Protein AF-0000000073923426 (afdb_homodimer)

Structure (mmCIF, N/CA/C/O backbone):
data_AF-0000000073923426-model_v1
#
loop_
_entity.id
_entity.type
_entity.pdbx_description
1 polymer 'SAM50-like protein'
#
loop_
_atom_site.group_PDB
_atom_site.id
_atom_site.type_symbol
_atom_site.label_atom_id
_atom_site.label_alt_id
_atom_site.label_comp_id
_atom_site.label_asym_id
_atom_site.label_entity_id
_atom_site.label_seq_id
_atom_site.pdbx_PDB_ins_code
_atom_site.Cartn_x
_atom_site.Cartn_y
_atom_site.Cartn_z
_atom_site.occupancy
_atom_site.B_iso_or_equiv
_atom_site.auth_seq_id
_atom_site.auth_comp_id
_atom_site.auth_asym_id
_atom_site.auth_atom_id
_atom_site.pdbx_PDB_model_num
ATOM 1 N N . MET A 1 1 ? 6.883 -50.656 -23.562 1 26.72 1 MET A N 1
ATOM 2 C CA . MET A 1 1 ? 7.57 -49.812 -22.594 1 26.72 1 MET A CA 1
ATOM 3 C C . MET A 1 1 ? 6.684 -48.656 -22.188 1 26.72 1 MET A C 1
ATOM 5 O O . MET A 1 1 ? 6.152 -47.938 -23.047 1 26.72 1 MET A O 1
ATOM 9 N N . PRO A 1 2 ? 5.98 -48.531 -21.047 1 30.31 2 PRO A N 1
ATOM 10 C CA . PRO A 1 2 ? 4.836 -47.656 -20.766 1 30.31 2 PRO A CA 1
ATOM 11 C C . PRO A 1 2 ? 5.195 -46.156 -20.844 1 30.31 2 PRO A C 1
ATOM 13 O O . PRO A 1 2 ? 6.355 -45.812 -20.625 1 30.31 2 PRO A O 1
ATOM 16 N N . VAL A 1 3 ? 4.668 -45.312 -21.828 1 31.58 3 VAL A N 1
ATOM 17 C CA . VAL A 1 3 ? 4.645 -43.875 -22.062 1 31.58 3 VAL A CA 1
ATOM 18 C C . VAL A 1 3 ? 4.352 -43.156 -20.75 1 31.58 3 VAL A C 1
ATOM 20 O O . VAL A 1 3 ? 3.273 -43.312 -20.172 1 31.58 3 VAL A O 1
ATOM 23 N N . SER A 1 4 ? 5.23 -43.219 -19.703 1 29.95 4 SER A N 1
ATOM 24 C CA . SER A 1 4 ? 5.105 -42.469 -18.453 1 29.95 4 SER A CA 1
ATOM 25 C C . SER A 1 4 ? 4.625 -41.062 -18.719 1 29.95 4 SER A C 1
ATOM 27 O O . SER A 1 4 ? 5.25 -40.312 -19.484 1 29.95 4 SER A O 1
ATOM 29 N N . ASN A 1 5 ? 3.35 -40.812 -19.016 1 27.58 5 ASN A N 1
ATOM 30 C CA . ASN A 1 5 ? 2.588 -39.594 -19.219 1 27.58 5 ASN A CA 1
ATOM 31 C C . ASN A 1 5 ? 3.035 -38.5 -18.281 1 27.58 5 ASN A C 1
ATOM 33 O O . ASN A 1 5 ? 2.799 -38.562 -17.062 1 27.58 5 ASN A O 1
ATOM 37 N N . SER A 1 6 ? 4.305 -38.062 -18.266 1 31.67 6 SER A N 1
ATOM 38 C CA . SER A 1 6 ? 4.824 -36.875 -17.594 1 31.67 6 SER A CA 1
ATOM 39 C C . SER A 1 6 ? 3.842 -35.719 -17.703 1 31.67 6 SER A C 1
ATOM 41 O O . SER A 1 6 ? 3.58 -35.219 -18.797 1 31.67 6 SER A O 1
ATOM 43 N N . SER A 1 7 ? 2.578 -35.938 -17.234 1 33.62 7 SER A N 1
ATOM 44 C CA . SER A 1 7 ? 1.619 -34.844 -17.188 1 33.62 7 SER A CA 1
ATOM 45 C C . SER A 1 7 ? 2.324 -33.5 -17 1 33.62 7 SER A C 1
ATOM 47 O O . SER A 1 7 ? 3.219 -33.375 -16.156 1 33.62 7 SER A O 1
ATOM 49 N N . PRO A 1 8 ? 2.582 -32.781 -18.109 1 34.06 8 PRO A N 1
ATOM 50 C CA . PRO A 1 8 ? 3.178 -31.453 -18.016 1 34.06 8 PRO A CA 1
ATOM 51 C C . PRO A 1 8 ? 2.686 -30.672 -16.797 1 34.06 8 PRO A C 1
ATOM 53 O O . PRO A 1 8 ? 1.482 -30.641 -16.531 1 34.06 8 PRO A O 1
ATOM 56 N N . SER A 1 9 ? 3.156 -31.047 -15.609 1 35.22 9 SER A N 1
ATOM 57 C CA . SER A 1 9 ? 2.906 -30.266 -14.398 1 35.22 9 SER A CA 1
ATOM 58 C C . SER A 1 9 ? 2.678 -28.797 -14.719 1 35.22 9 SER A C 1
ATOM 60 O O . SER A 1 9 ? 3.535 -28.156 -15.32 1 35.22 9 SER A O 1
ATOM 62 N N . SER A 1 10 ? 1.528 -28.516 -15.336 1 36.44 10 SER A N 1
ATOM 63 C CA . SER A 1 10 ? 1.056 -27.188 -15.688 1 36.44 10 SER A CA 1
ATOM 64 C C . SER A 1 10 ? 1.702 -26.125 -14.805 1 36.44 10 SER A C 1
ATOM 66 O O . SER A 1 10 ? 1.919 -26.344 -13.609 1 36.44 10 SER A O 1
ATOM 68 N N . PRO A 1 11 ? 2.49 -25.219 -15.414 1 37.31 11 PRO A N 1
ATOM 69 C CA . PRO A 1 11 ? 2.951 -23.984 -14.789 1 37.31 11 PRO A CA 1
ATOM 70 C C . PRO A 1 11 ? 1.919 -23.375 -13.828 1 37.31 11 PRO A C 1
ATOM 72 O O . PRO A 1 11 ? 1.905 -22.172 -13.609 1 37.31 11 PRO A O 1
ATOM 75 N N . ILE A 1 12 ? 0.859 -24.016 -13.492 1 38.19 12 ILE A N 1
ATOM 76 C CA . ILE A 1 12 ? -0.118 -23.609 -12.492 1 38.19 12 ILE A CA 1
ATOM 77 C C . ILE A 1 12 ? 0.592 -22.906 -11.344 1 38.19 12 ILE A C 1
ATOM 79 O O . ILE A 1 12 ? 0.023 -22.734 -10.258 1 38.19 12 ILE A O 1
ATOM 83 N N . GLY A 1 13 ? 1.798 -22.969 -11.297 1 42.44 13 GLY A N 1
ATOM 84 C CA . GLY A 1 13 ? 2.709 -22.453 -10.281 1 42.44 13 GLY A CA 1
ATOM 85 C C . GLY A 1 13 ? 2.377 -21.047 -9.844 1 42.44 13 GLY A C 1
ATOM 86 O O . GLY A 1 13 ? 3.24 -20.328 -9.328 1 42.44 13 GLY A O 1
ATOM 87 N N . ALA A 1 14 ? 1.501 -20.469 -10.617 1 51.41 14 ALA A N 1
ATOM 88 C CA . ALA A 1 14 ? 1.421 -19.047 -10.297 1 51.41 14 ALA A CA 1
ATOM 89 C C . ALA A 1 14 ? 1.219 -18.828 -8.805 1 51.41 14 ALA A C 1
ATOM 91 O O . ALA A 1 14 ? 0.213 -19.266 -8.234 1 51.41 14 ALA A O 1
ATOM 92 N N . ASP A 1 15 ? 2.33 -18.766 -7.969 1 70.75 15 ASP A N 1
ATOM 93 C CA . ASP A 1 15 ? 2.59 -18.594 -6.539 1 70.75 15 ASP A CA 1
ATOM 94 C C . ASP A 1 15 ? 1.853 -17.391 -5.984 1 70.75 15 ASP A C 1
ATOM 96 O O . ASP A 1 15 ? 1.524 -16.453 -6.73 1 70.75 15 ASP A O 1
ATOM 100 N N . ALA A 1 16 ? 1.139 -17.672 -4.98 1 82.12 16 ALA A N 1
ATOM 101 C CA . ALA A 1 16 ? 0.599 -16.594 -4.164 1 82.12 16 ALA A CA 1
ATOM 102 C C . ALA A 1 16 ? 1.719 -15.773 -3.523 1 82.12 16 ALA A C 1
ATOM 104 O O . ALA A 1 16 ? 2.877 -16.203 -3.52 1 82.12 16 ALA A O 1
ATOM 105 N N . PHE A 1 17 ? 1.471 -14.578 -3.303 1 87.94 17 PHE A N 1
ATOM 106 C CA . PHE A 1 17 ? 2.418 -13.773 -2.535 1 87.94 17 PHE A CA 1
ATOM 107 C C . PHE A 1 17 ? 1.688 -12.812 -1.611 1 87.94 17 PHE A C 1
ATOM 109 O O . PHE A 1 17 ? 0.503 -12.531 -1.807 1 87.94 17 PHE A O 1
ATOM 116 N N . TRP A 1 18 ? 2.326 -12.461 -0.611 1 90 18 TRP A N 1
ATOM 117 C CA . TRP A 1 18 ? 1.781 -11.461 0.306 1 90 18 TRP A CA 1
ATOM 118 C C . TRP A 1 18 ? 2.68 -10.234 0.367 1 90 18 TRP A C 1
ATOM 120 O O . TRP A 1 18 ? 3.883 -10.32 0.118 1 90 18 TRP A O 1
ATOM 130 N N . LEU A 1 19 ? 2.076 -9.086 0.592 1 94 19 LEU A N 1
ATOM 131 C CA . LEU A 1 19 ? 2.736 -7.801 0.777 1 94 19 LEU A CA 1
ATOM 132 C C . LEU A 1 19 ? 2.176 -7.07 1.994 1 94 19 LEU A C 1
ATOM 134 O O . LEU A 1 19 ? 0.962 -7.07 2.219 1 94 19 LEU A O 1
ATOM 138 N N . ALA A 1 20 ? 3.053 -6.594 2.764 1 95.44 20 ALA A N 1
ATOM 139 C CA . ALA A 1 20 ? 2.68 -5.762 3.904 1 95.44 20 ALA A CA 1
ATOM 140 C C . ALA A 1 20 ? 3.518 -4.484 3.949 1 95.44 20 ALA A C 1
ATOM 142 O O . ALA A 1 20 ? 4.668 -4.477 3.504 1 95.44 20 ALA A O 1
ATOM 143 N N . GLY A 1 21 ? 2.916 -3.451 4.473 1 97.06 21 GLY A N 1
ATOM 144 C CA . GLY A 1 21 ? 3.652 -2.199 4.531 1 97.06 21 GLY A CA 1
ATOM 145 C C . GLY A 1 21 ? 3.125 -1.243 5.582 1 97.06 21 GLY A C 1
ATOM 146 O O . GLY A 1 21 ? 2.004 -1.405 6.07 1 97.06 21 GLY A O 1
ATOM 147 N N . ALA A 1 22 ? 3.959 -0.355 5.938 1 96.06 22 ALA A N 1
ATOM 148 C CA . ALA A 1 22 ? 3.633 0.748 6.836 1 96.06 22 ALA A CA 1
ATOM 149 C C . ALA A 1 22 ? 4.203 2.066 6.316 1 96.06 22 ALA A C 1
ATOM 151 O O . ALA A 1 22 ? 5.352 2.121 5.879 1 96.06 22 ALA A O 1
ATOM 152 N N . HIS A 1 23 ? 3.393 3.021 6.332 1 96.06 23 HIS A N 1
ATOM 153 C CA . HIS A 1 23 ? 3.766 4.344 5.844 1 96.06 23 HIS A CA 1
ATOM 154 C C . HIS A 1 23 ? 3.463 5.422 6.879 1 96.06 23 HIS A C 1
ATOM 156 O O . HIS A 1 23 ? 2.434 5.367 7.555 1 96.06 23 HIS A O 1
ATOM 162 N N . LEU A 1 24 ? 4.27 6.344 6.965 1 91.44 24 LEU A N 1
ATOM 163 C CA . LEU A 1 24 ? 4.066 7.555 7.754 1 91.44 24 LEU A CA 1
ATOM 164 C C . LEU A 1 24 ? 4.156 8.797 6.879 1 91.44 24 LEU A C 1
ATOM 166 O O . LEU A 1 24 ? 5.137 8.984 6.156 1 91.44 24 LEU A O 1
ATOM 170 N N . TYR A 1 25 ? 3.15 9.602 6.961 1 90.56 25 TYR A N 1
ATOM 171 C CA . TYR A 1 25 ? 3.088 10.797 6.133 1 90.56 25 TYR A CA 1
ATOM 172 C C . TYR A 1 25 ? 3.109 12.055 6.992 1 90.56 25 TYR A C 1
ATOM 174 O O . TYR A 1 25 ? 2.484 12.102 8.055 1 90.56 25 TYR A O 1
ATOM 182 N N . THR A 1 26 ? 3.801 13.039 6.492 1 87.25 26 THR A N 1
ATOM 183 C CA . THR A 1 26 ? 3.883 14.328 7.172 1 87.25 26 THR A CA 1
ATOM 184 C C . THR A 1 26 ? 3.836 15.469 6.16 1 87.25 26 THR A C 1
ATOM 186 O O . THR A 1 26 ? 4.172 15.281 4.988 1 87.25 26 THR A O 1
ATOM 189 N N . PRO A 1 27 ? 3.426 16.609 6.656 1 82.81 27 PRO A N 1
ATOM 190 C CA . PRO A 1 27 ? 3.559 17.766 5.762 1 82.81 27 PRO A CA 1
ATOM 191 C C . PRO A 1 27 ? 5.016 18.125 5.469 1 82.81 27 PRO A C 1
ATOM 193 O O . PRO A 1 27 ? 5.922 17.656 6.164 1 82.81 27 PRO A O 1
ATOM 196 N N . LEU A 1 28 ? 5.191 18.922 4.461 1 81.56 28 LEU A N 1
ATOM 197 C CA . LEU A 1 28 ? 6.531 19.438 4.188 1 81.56 28 LEU A CA 1
ATOM 198 C C . LEU A 1 28 ? 6.98 20.391 5.285 1 81.56 28 LEU A C 1
ATOM 200 O O . LEU A 1 28 ? 6.195 21.219 5.754 1 81.56 28 LEU A O 1
ATOM 204 N N . PRO A 1 29 ? 8.164 20.234 5.836 1 72.31 29 PRO A N 1
ATOM 205 C CA . PRO A 1 29 ? 8.664 21.062 6.941 1 72.31 29 PRO A CA 1
ATOM 206 C C . PRO A 1 29 ? 8.664 22.547 6.613 1 72.31 29 PRO A C 1
ATOM 208 O O . PRO A 1 29 ? 8.383 23.375 7.48 1 72.31 29 PRO A O 1
ATOM 211 N N . TYR A 1 30 ? 9.18 23.016 5.645 1 65.69 30 TYR A N 1
ATOM 212 C CA . TYR A 1 30 ? 9.406 24.438 5.406 1 65.69 30 TYR A CA 1
ATOM 213 C C . TYR A 1 30 ? 8.211 25.062 4.703 1 65.69 30 TYR A C 1
ATOM 215 O O . TYR A 1 30 ? 8.141 26.281 4.566 1 65.69 30 TYR A O 1
ATOM 223 N N . TRP A 1 31 ? 7.371 24.375 4.238 1 59.84 31 TRP A N 1
ATOM 224 C CA . TRP A 1 31 ? 6.254 24.984 3.527 1 59.84 31 TRP A CA 1
ATOM 225 C C . TRP A 1 31 ? 4.938 24.734 4.254 1 59.84 31 TRP A C 1
ATOM 227 O O . TRP A 1 31 ? 4.562 23.578 4.488 1 59.84 31 TRP A O 1
ATOM 237 N N . GLY A 1 32 ? 4.734 25.609 5.148 1 52.72 32 GLY A N 1
ATOM 238 C CA . GLY A 1 32 ? 3.5 25.578 5.914 1 52.72 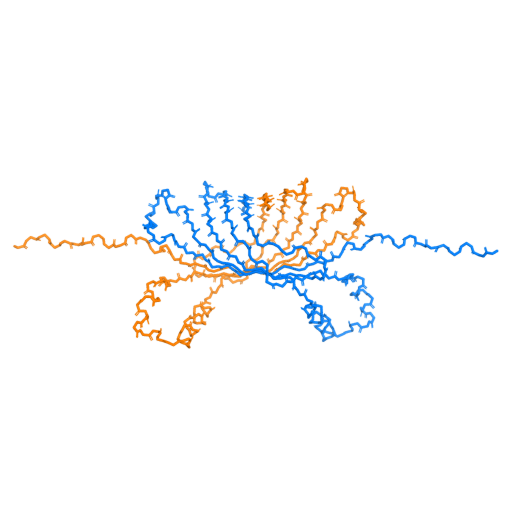32 GLY A CA 1
ATOM 239 C C . GLY A 1 32 ? 2.303 25.125 5.098 1 52.72 32 GLY A C 1
ATOM 240 O O . GLY A 1 32 ? 2.305 25.25 3.869 1 52.72 32 GLY A O 1
ATOM 241 N N . ALA A 1 33 ? 1.823 23.922 5.395 1 54.56 33 ALA A N 1
ATOM 242 C CA . ALA A 1 33 ? 0.608 23.422 4.766 1 54.56 33 ALA A CA 1
ATOM 243 C C . ALA A 1 33 ? -0.473 24.5 4.707 1 54.56 33 ALA A C 1
ATOM 245 O O . ALA A 1 33 ? -1.264 24.641 5.641 1 54.56 33 ALA A O 1
ATOM 246 N N . GLU A 1 34 ? -0.106 25.703 4.234 1 53.38 34 GLU A N 1
ATOM 247 C CA . GLU A 1 34 ? -1.287 26.562 4.121 1 53.38 34 GLU A CA 1
ATOM 248 C C . GLU A 1 34 ? -2.348 25.922 3.232 1 53.38 34 GLU A C 1
ATOM 250 O O . GLU A 1 34 ? -2.031 25.375 2.172 1 53.38 34 GLU A O 1
ATOM 255 N N . ASP A 1 35 ? -3.424 25.609 3.801 1 54.84 35 ASP A N 1
ATOM 256 C CA . ASP A 1 35 ? -4.578 25.109 3.062 1 54.84 35 ASP A CA 1
ATOM 257 C C . ASP A 1 35 ? -4.762 25.875 1.749 1 54.84 35 ASP A C 1
ATOM 259 O O . ASP A 1 35 ? -4.734 27.109 1.728 1 54.84 35 ASP A O 1
ATOM 263 N N . GLY A 1 36 ? -4.852 25.156 0.684 1 60.25 36 GLY A N 1
ATOM 264 C CA . GLY A 1 36 ? -5.117 25.766 -0.606 1 60.25 36 GLY A CA 1
ATOM 265 C C . GLY A 1 36 ? -3.859 26.078 -1.395 1 60.25 36 GLY A C 1
ATOM 266 O O . GLY A 1 36 ? -3.928 26.406 -2.58 1 60.25 36 GLY A O 1
ATOM 267 N N . SER A 1 37 ? -2.787 26 -0.627 1 67.19 37 SER A N 1
ATOM 268 C CA . SER A 1 37 ? -1.553 26.297 -1.348 1 67.19 37 SER A CA 1
ATOM 269 C C . SER A 1 37 ? -1.041 25.078 -2.098 1 67.19 37 SER A C 1
ATOM 271 O O . SER A 1 37 ? -1.386 23.938 -1.756 1 67.19 37 SER A O 1
ATOM 273 N N . PHE A 1 38 ? -0.39 25.422 -3.223 1 77.06 38 PHE A N 1
ATOM 274 C CA . PHE A 1 38 ? 0.261 24.391 -4.02 1 77.06 38 PHE A CA 1
ATOM 275 C C . PHE A 1 38 ? 1.127 23.5 -3.143 1 77.06 38 PHE A C 1
ATOM 277 O O . PHE A 1 38 ? 1.156 22.281 -3.328 1 77.06 38 PHE A O 1
ATOM 284 N N . SER A 1 39 ? 1.662 24.047 -2.135 1 75.62 39 SER A N 1
ATOM 285 C CA . SER A 1 39 ? 2.545 23.297 -1.247 1 75.62 39 SER A CA 1
ATOM 286 C C . SER A 1 39 ? 1.754 22.344 -0.357 1 75.62 39 SER A C 1
ATOM 288 O O . SER A 1 39 ? 2.291 21.344 0.117 1 75.62 39 SER A O 1
ATOM 290 N N . GLY A 1 40 ? 0.493 22.625 -0.127 1 78.5 40 GLY A N 1
ATOM 291 C CA . GLY A 1 40 ? -0.367 21.781 0.688 1 78.5 40 GLY A CA 1
ATOM 292 C C . GLY A 1 40 ? -0.683 20.438 0.039 1 78.5 40 GLY A C 1
ATOM 293 O O . GLY A 1 40 ? -1.154 19.516 0.705 1 78.5 40 GLY A O 1
ATOM 294 N N . GLN A 1 41 ? -0.361 20.406 -1.227 1 86.19 41 GLN A N 1
ATOM 295 C CA . GLN A 1 41 ? -0.637 19.188 -1.967 1 86.19 41 GLN A CA 1
ATOM 296 C C . GLN A 1 41 ? 0.514 18.188 -1.834 1 86.19 41 GLN A C 1
ATOM 298 O O . GLN A 1 41 ? 0.386 17.031 -2.225 1 86.19 41 GLN A O 1
ATOM 303 N N . PHE A 1 42 ? 1.544 18.656 -1.182 1 89.88 42 PHE A N 1
ATOM 304 C CA . PHE A 1 42 ? 2.715 17.797 -1.043 1 89.88 42 PHE A CA 1
ATOM 305 C C . PHE A 1 42 ? 2.805 17.234 0.368 1 89.88 42 PHE A C 1
ATOM 307 O O . PHE A 1 42 ? 2.48 17.922 1.341 1 89.88 42 PHE A O 1
ATOM 314 N N . ARG A 1 43 ? 3.248 15.93 0.409 1 90.12 43 ARG A N 1
ATOM 315 C CA . ARG A 1 43 ? 3.549 15.289 1.686 1 90.12 43 ARG A CA 1
ATOM 316 C C . ARG A 1 43 ? 4.859 14.516 1.613 1 90.12 43 ARG A C 1
ATOM 318 O O . ARG A 1 43 ? 5.199 13.953 0.571 1 90.12 43 ARG A O 1
ATOM 325 N N . LEU A 1 44 ? 5.578 14.555 2.734 1 92.56 44 LEU A N 1
ATOM 326 C CA . LEU A 1 44 ? 6.699 13.641 2.918 1 92.56 44 LEU A CA 1
ATOM 327 C C . LEU A 1 44 ? 6.234 12.328 3.545 1 92.56 44 LEU A C 1
ATOM 329 O O . LEU A 1 44 ? 5.277 12.312 4.32 1 92.56 44 LEU A O 1
ATOM 333 N N . HIS A 1 45 ? 6.918 11.266 3.129 1 93.5 45 HIS A N 1
ATOM 334 C CA . HIS A 1 45 ? 6.57 10.031 3.811 1 93.5 45 HIS A CA 1
ATOM 335 C C . HIS A 1 45 ? 7.77 9.086 3.9 1 93.5 45 HIS A C 1
ATOM 337 O O . HIS A 1 45 ? 8.688 9.172 3.084 1 93.5 45 HIS A O 1
ATOM 343 N N . GLY A 1 46 ? 7.879 8.344 4.895 1 96.62 46 GLY A N 1
ATOM 344 C CA . GLY A 1 46 ? 8.727 7.172 5.078 1 96.62 46 GLY A CA 1
ATOM 345 C C . GLY A 1 46 ? 7.941 5.875 5.152 1 96.62 46 GLY A C 1
ATOM 346 O O . GLY A 1 46 ? 6.785 5.867 5.574 1 96.62 46 GLY A O 1
ATOM 347 N N . PHE A 1 47 ? 8.617 4.789 4.637 1 97.19 47 PHE A N 1
ATOM 348 C CA . PHE A 1 47 ? 7.836 3.559 4.637 1 97.19 47 PHE A CA 1
ATOM 349 C C . PHE A 1 47 ? 8.742 2.342 4.777 1 97.19 47 PHE A C 1
ATOM 351 O O . PHE A 1 47 ? 9.953 2.434 4.566 1 97.19 47 PHE A O 1
ATOM 358 N N . PHE A 1 48 ? 8.156 1.307 5.223 1 97.06 48 PHE A N 1
ATOM 359 C CA . PHE A 1 48 ? 8.703 -0.042 5.293 1 97.06 48 PHE A CA 1
ATOM 360 C C . PHE A 1 48 ? 7.785 -1.04 4.602 1 97.06 48 PHE A C 1
ATOM 362 O O . PHE A 1 48 ? 6.57 -1.019 4.805 1 97.06 48 PHE A O 1
ATOM 369 N N . LEU A 1 49 ? 8.352 -1.831 3.713 1 96.62 49 LEU A N 1
ATOM 370 C CA . LEU A 1 49 ? 7.594 -2.855 3.004 1 96.62 49 LEU A CA 1
ATOM 371 C C . LEU A 1 49 ? 8.211 -4.234 3.217 1 96.62 49 LEU A C 1
ATOM 373 O O . LEU A 1 49 ? 9.43 -4.363 3.311 1 96.62 49 LEU A O 1
ATOM 377 N N . ALA A 1 50 ? 7.359 -5.164 3.225 1 92.81 50 ALA A N 1
ATOM 378 C CA . ALA A 1 50 ? 7.777 -6.562 3.301 1 92.81 50 ALA A CA 1
ATOM 379 C C . ALA A 1 50 ? 6.871 -7.453 2.457 1 92.81 50 ALA A C 1
ATOM 381 O O . ALA A 1 50 ? 5.676 -7.18 2.32 1 92.81 50 ALA A O 1
ATOM 382 N N . GLY A 1 51 ? 7.438 -8.492 1.928 1 91.31 51 GLY A N 1
ATOM 383 C CA . GLY A 1 51 ? 6.656 -9.445 1.162 1 91.31 51 GLY A CA 1
ATOM 384 C C . GLY A 1 51 ? 7.402 -10.734 0.871 1 91.31 51 GLY A C 1
ATOM 385 O O . GLY A 1 51 ? 8.625 -10.797 1.019 1 91.31 51 GLY A O 1
ATOM 386 N N . SER A 1 52 ? 6.602 -11.711 0.54 1 87.38 52 SER A N 1
ATOM 387 C CA . SER A 1 52 ? 7.191 -13 0.192 1 87.38 52 SER A CA 1
ATOM 388 C C . SER A 1 52 ? 6.25 -13.82 -0.687 1 87.38 52 SER A C 1
ATOM 390 O O . SER A 1 52 ? 5.031 -13.641 -0.631 1 87.38 52 SER A O 1
ATOM 392 N N . THR A 1 53 ? 6.859 -14.68 -1.472 1 84 53 THR A N 1
ATOM 393 C CA . THR A 1 53 ? 6.066 -15.602 -2.277 1 84 53 THR A CA 1
ATOM 394 C C . THR A 1 53 ? 5.637 -16.812 -1.451 1 84 53 THR A C 1
ATOM 396 O O . THR A 1 53 ? 6.316 -17.188 -0.491 1 84 53 THR A O 1
ATOM 399 N N . LEU A 1 54 ? 4.43 -17.156 -1.743 1 77.62 54 LEU A N 1
ATOM 400 C CA . LEU A 1 54 ? 3.9 -18.375 -1.134 1 77.62 54 LEU A CA 1
ATOM 401 C C . LEU A 1 54 ? 3.799 -19.5 -2.16 1 77.62 54 LEU A C 1
ATOM 403 O O . LEU A 1 54 ? 3.252 -19.297 -3.248 1 77.62 54 LEU A O 1
ATOM 407 N N . GLU A 1 55 ? 4.41 -20.531 -1.839 1 70.44 55 GLU A N 1
ATOM 408 C CA . GLU A 1 55 ? 4.414 -21.656 -2.779 1 70.44 55 GLU A CA 1
ATOM 409 C C . GLU A 1 55 ? 3.135 -22.484 -2.664 1 70.44 55 GLU A C 1
ATOM 411 O O . GLU A 1 55 ? 2.818 -23 -1.591 1 70.44 55 GLU A O 1
ATOM 416 N N . ARG A 1 56 ? 2.48 -22.625 -3.719 1 67.31 56 ARG A N 1
ATOM 417 C CA . ARG A 1 56 ? 1.308 -23.469 -3.945 1 67.31 56 ARG A CA 1
ATOM 418 C C . ARG A 1 56 ? 0.398 -23.484 -2.721 1 67.31 56 ARG A C 1
ATOM 420 O O . ARG A 1 56 ? 0.044 -24.547 -2.213 1 67.31 56 ARG A O 1
ATOM 427 N N . PRO A 1 57 ? -0.053 -22.234 -2.279 1 61.69 57 PRO A N 1
ATOM 428 C CA . PRO A 1 57 ? -0.827 -22.219 -1.036 1 61.69 57 PRO A CA 1
ATOM 429 C C . PRO A 1 57 ? -2.164 -22.953 -1.167 1 61.69 57 PRO A C 1
ATOM 431 O O . PRO A 1 57 ? -2.578 -23.656 -0.247 1 61.69 57 PRO A O 1
ATOM 434 N N . ILE A 1 58 ? -2.684 -22.766 -2.254 1 59.66 58 ILE A N 1
ATOM 435 C CA . ILE A 1 58 ? -4.008 -23.344 -2.439 1 59.66 58 ILE A CA 1
ATOM 436 C C . ILE A 1 58 ? -3.896 -24.875 -2.477 1 59.66 58 ILE A C 1
ATOM 438 O O . ILE A 1 58 ? -4.703 -25.578 -1.861 1 59.66 58 ILE A O 1
ATOM 442 N N . GLN A 1 59 ? -3.031 -25.297 -3.285 1 61.41 59 GLN A N 1
ATOM 443 C CA . GLN A 1 59 ? -2.842 -26.75 -3.355 1 61.41 59 GLN A CA 1
ATOM 444 C C . GLN A 1 59 ? -2.531 -27.328 -1.979 1 61.41 59 GLN A C 1
ATOM 446 O O . GLN A 1 59 ? -3.037 -28.391 -1.621 1 61.41 59 GLN A O 1
ATOM 451 N N . LYS A 1 60 ? -1.776 -26.562 -1.326 1 63.44 60 LYS A N 1
ATOM 452 C CA . LYS A 1 60 ? -1.408 -27.047 -0 1 63.44 60 LYS A CA 1
ATOM 453 C C . LYS A 1 60 ? -2.604 -27.016 0.947 1 63.44 60 LYS A C 1
ATOM 455 O O . LYS A 1 60 ? -2.744 -27.891 1.802 1 63.44 60 LYS A O 1
ATOM 460 N N . LEU A 1 61 ? -3.34 -25.984 0.789 1 60.75 61 LEU A N 1
ATOM 461 C CA . LEU A 1 61 ? -4.551 -25.891 1.599 1 60.75 61 LEU A CA 1
ATOM 462 C C . LEU A 1 61 ? -5.512 -27.031 1.255 1 60.75 61 LEU A C 1
ATOM 464 O O . LEU A 1 61 ? -6.137 -27.609 2.145 1 60.75 61 LEU A O 1
ATOM 468 N N . ILE A 1 62 ? -5.633 -27.25 0.056 1 59.47 62 ILE A N 1
ATOM 469 C CA . ILE A 1 62 ? -6.52 -28.312 -0.385 1 59.47 62 ILE A CA 1
ATOM 470 C C . ILE A 1 62 ? -5.957 -29.672 0.06 1 59.47 62 ILE A C 1
ATOM 472 O O . ILE A 1 62 ? -6.699 -30.531 0.526 1 59.47 62 ILE A O 1
ATOM 476 N N . ASP A 1 63 ? -4.719 -29.688 -0.239 1 60.22 63 ASP A N 1
ATOM 477 C CA . ASP A 1 63 ? -4.086 -30.953 0.163 1 60.22 63 ASP A CA 1
ATOM 478 C C . ASP A 1 63 ? -4.148 -31.125 1.677 1 60.22 63 ASP A C 1
ATOM 480 O O . ASP A 1 63 ? -4.215 -32.25 2.168 1 60.22 63 ASP A O 1
ATOM 484 N N . SER A 1 64 ? -3.922 -29.922 2.275 1 56.19 64 SER A N 1
ATOM 485 C CA . SER A 1 64 ? -3.906 -29.969 3.732 1 56.19 64 SER A CA 1
ATOM 486 C C . SER A 1 64 ? -5.305 -30.203 4.293 1 56.19 64 SER A C 1
ATOM 488 O O . SER A 1 64 ? -5.469 -30.422 5.496 1 56.19 64 SER A O 1
ATOM 490 N N . HIS A 1 65 ? -6.293 -29.703 3.799 1 55.62 65 HIS A N 1
ATOM 491 C CA . HIS A 1 65 ? -7.551 -30.203 4.348 1 55.62 65 HIS A CA 1
ATOM 492 C C . HIS A 1 65 ? -7.418 -31.641 4.801 1 55.62 65 HIS A C 1
ATOM 494 O O . HIS A 1 65 ? -8.047 -32.062 5.781 1 55.62 65 HIS A O 1
ATOM 500 N N . SER A 1 66 ? -6.746 -32.406 4.082 1 51.28 66 SER A N 1
ATOM 501 C CA . SER A 1 66 ? -6.52 -33.688 4.734 1 51.28 66 SER A CA 1
ATOM 502 C C . SER A 1 66 ? -5.516 -33.562 5.875 1 51.28 66 SER A C 1
ATOM 504 O O . SER A 1 66 ? -5.645 -34.219 6.906 1 51.28 66 SER A O 1
ATOM 506 N N . THR A 1 67 ? -4.535 -32.719 5.742 1 49.84 67 THR A N 1
ATOM 507 C CA . THR A 1 67 ? -3.479 -32.688 6.75 1 49.84 67 THR A CA 1
ATOM 508 C C . THR A 1 67 ? -3.627 -31.484 7.668 1 49.84 67 THR A C 1
ATOM 510 O O . THR A 1 67 ? -3.279 -31.547 8.852 1 49.84 67 THR A O 1
ATOM 513 N N . TYR A 1 68 ? -3.959 -30.266 7.203 1 53.56 68 TYR A N 1
ATOM 514 C CA . TYR A 1 68 ? -4.102 -29.156 8.133 1 53.56 68 TYR A CA 1
ATOM 515 C C . TYR A 1 68 ? -5.508 -29.109 8.719 1 53.56 68 TYR A C 1
ATOM 517 O O . TYR A 1 68 ? -6.418 -28.531 8.117 1 53.56 68 TYR A O 1
ATOM 525 N N . THR A 1 69 ? -5.926 -30.031 9.297 1 55.66 69 THR A N 1
ATOM 526 C CA . THR A 1 69 ? -7.203 -30.344 9.938 1 55.66 69 THR A CA 1
ATOM 527 C C . THR A 1 69 ? -7.562 -29.266 10.961 1 55.66 69 THR A C 1
ATOM 529 O O . THR A 1 69 ? -8.742 -29.047 11.258 1 55.66 69 THR A O 1
ATOM 532 N N . THR A 1 70 ? -6.473 -28.531 11.57 1 60.88 70 THR A N 1
ATOM 533 C CA . THR A 1 70 ? -6.801 -27.641 12.672 1 60.88 70 THR A CA 1
ATOM 534 C C . THR A 1 70 ? -6.273 -26.234 12.398 1 60.88 70 THR A C 1
ATOM 536 O O . THR A 1 70 ? -5.258 -26.062 11.711 1 60.88 70 THR A O 1
ATOM 539 N N . ALA A 1 71 ? -7.082 -25.266 12.766 1 62.06 71 ALA A N 1
ATOM 540 C CA . ALA A 1 71 ? -6.711 -23.859 12.805 1 62.06 71 ALA A CA 1
ATOM 541 C C . ALA A 1 71 ? -5.242 -23.688 13.195 1 62.06 71 ALA A C 1
ATOM 543 O O . ALA A 1 71 ? -4.555 -22.812 12.672 1 62.06 71 ALA A O 1
ATOM 544 N N . ASN A 1 72 ? -4.859 -24.547 13.93 1 68.62 72 ASN A N 1
ATOM 545 C CA . ASN A 1 72 ? -3.492 -24.5 14.438 1 68.62 72 ASN A CA 1
ATOM 546 C C . ASN A 1 72 ? -2.479 -24.859 13.359 1 68.62 72 ASN A C 1
ATOM 548 O O . ASN A 1 72 ? -1.395 -24.281 13.297 1 68.62 72 ASN A O 1
ATOM 552 N N . GLU A 1 73 ? -2.84 -25.766 12.586 1 65.88 73 GLU A N 1
ATOM 553 C CA . GLU A 1 73 ? -1.923 -26.188 11.531 1 65.88 73 GLU A CA 1
ATOM 554 C C . GLU A 1 73 ? -1.8 -25.109 10.453 1 65.88 73 GLU A C 1
ATOM 556 O O . GLU A 1 73 ? -0.71 -24.875 9.922 1 65.88 73 GLU A O 1
ATOM 561 N N . LEU A 1 74 ? -2.871 -24.578 10.242 1 63.75 74 LEU A N 1
ATOM 562 C CA . LEU A 1 74 ? -2.871 -23.469 9.289 1 63.75 74 LEU A CA 1
ATOM 563 C C . LEU A 1 74 ? -2.018 -22.312 9.797 1 63.75 74 LEU A C 1
ATOM 565 O O . LEU A 1 74 ? -1.254 -21.719 9.031 1 63.75 74 LEU A O 1
ATOM 569 N N . ARG A 1 75 ? -2.205 -22.109 10.992 1 67.19 75 ARG A N 1
ATOM 570 C CA . ARG A 1 75 ? -1.407 -21.062 11.625 1 67.19 75 ARG A CA 1
ATOM 571 C C . ARG A 1 75 ? 0.082 -21.375 11.523 1 67.19 75 ARG A C 1
ATOM 573 O O . ARG A 1 75 ? 0.883 -20.5 11.203 1 67.19 75 ARG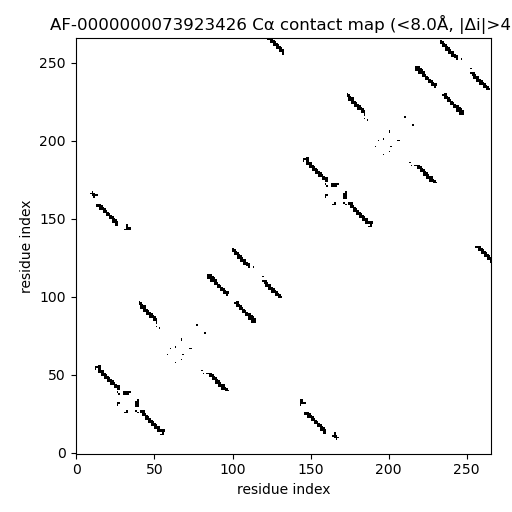 A O 1
ATOM 580 N N . ARG A 1 76 ? 0.397 -22.547 11.789 1 68.06 76 ARG A N 1
ATOM 581 C CA . ARG A 1 76 ? 1.798 -22.953 11.734 1 68.06 76 ARG A CA 1
ATOM 582 C C . ARG A 1 76 ? 2.354 -22.812 10.32 1 68.06 76 ARG A C 1
ATOM 584 O O . ARG A 1 76 ? 3.504 -22.422 10.141 1 68.06 76 ARG A O 1
ATOM 591 N N . TYR A 1 77 ? 1.56 -23.172 9.492 1 64.56 77 TYR A N 1
ATOM 592 C CA . TYR A 1 77 ? 1.969 -23.062 8.102 1 64.56 77 TYR A CA 1
ATOM 593 C C . TYR A 1 77 ? 2.201 -21.609 7.707 1 64.56 77 TYR A C 1
ATOM 595 O O . TYR A 1 77 ? 3.232 -21.281 7.121 1 64.56 77 TYR A O 1
ATOM 603 N N . LEU A 1 78 ? 1.27 -20.812 8.109 1 64.12 78 LEU A N 1
ATOM 604 C CA . LEU A 1 78 ? 1.388 -19.391 7.797 1 64.12 78 LEU A CA 1
ATOM 605 C C . LEU A 1 78 ? 2.629 -18.797 8.445 1 64.12 78 LEU A C 1
ATOM 607 O O . LEU A 1 78 ? 3.342 -18 7.828 1 64.12 78 LEU A O 1
ATOM 611 N N . LEU A 1 79 ? 2.752 -19.266 9.578 1 64.75 79 LEU A N 1
ATOM 612 C CA . LEU A 1 79 ? 3.904 -18.781 10.328 1 64.75 79 LEU A CA 1
ATOM 613 C C . LEU A 1 79 ? 5.207 -19.234 9.68 1 64.75 79 LEU A C 1
ATOM 615 O O . LEU A 1 79 ? 6.184 -18.484 9.641 1 64.75 79 LEU A O 1
ATOM 619 N N . SER A 1 80 ? 5.199 -20.453 9.273 1 65.44 80 SER A N 1
ATOM 620 C CA . SER A 1 80 ? 6.395 -20.984 8.617 1 65.44 80 SER A CA 1
ATOM 621 C C . SER A 1 80 ? 6.672 -20.266 7.305 1 65.44 80 SER A C 1
ATOM 623 O O . SER A 1 80 ? 7.828 -19.984 6.973 1 65.44 80 SER A O 1
ATOM 625 N N . GLU A 1 81 ? 5.629 -20.062 6.645 1 62.62 81 GLU A N 1
ATOM 626 C CA . GLU A 1 81 ? 5.773 -19.359 5.367 1 62.62 81 GLU A CA 1
ATOM 627 C C . GLU A 1 81 ? 6.199 -17.906 5.566 1 62.62 81 GLU A C 1
ATOM 629 O O . GLU A 1 81 ? 6.996 -17.375 4.793 1 62.62 81 GLU A O 1
ATOM 634 N N . PHE A 1 82 ? 5.566 -17.453 6.574 1 63.69 82 PHE A N 1
ATOM 635 C CA . PHE A 1 82 ? 5.957 -16.094 6.926 1 63.69 82 PHE A CA 1
ATOM 636 C C . PHE A 1 82 ? 7.402 -16.047 7.398 1 63.69 82 PHE A C 1
ATOM 638 O O . PHE A 1 82 ? 8.086 -15.031 7.246 1 63.69 82 PHE A O 1
ATOM 645 N N . LYS A 1 83 ? 7.672 -17.219 7.977 1 60.91 83 LYS A N 1
ATOM 646 C CA . LYS A 1 83 ? 9.062 -17.359 8.414 1 60.91 83 LYS A CA 1
ATOM 647 C C . LYS A 1 83 ? 10.008 -17.484 7.227 1 60.91 83 LYS A C 1
ATOM 649 O O . LYS A 1 83 ? 11.219 -17.312 7.371 1 60.91 83 LYS A O 1
ATOM 654 N N . GLY A 1 84 ? 9.422 -17.75 6.164 1 67.94 84 GLY A N 1
ATOM 655 C CA . GLY A 1 84 ? 10.375 -17.672 5.07 1 67.94 84 GLY A CA 1
ATOM 656 C C . GLY A 1 84 ? 11.047 -16.312 4.969 1 67.94 84 GLY A C 1
ATOM 657 O O . GLY A 1 84 ? 10.891 -15.469 5.852 1 67.94 84 GLY A O 1
ATOM 658 N N . LYS A 1 85 ? 12.125 -16.156 4.148 1 75 85 LYS A N 1
ATOM 659 C CA . LYS A 1 85 ? 12.938 -14.945 4.074 1 75 85 LYS A CA 1
ATOM 660 C C . LYS A 1 85 ? 12.227 -13.867 3.262 1 75 85 LYS A C 1
ATOM 662 O O . LYS A 1 85 ? 12.391 -13.797 2.041 1 75 85 LYS A O 1
ATOM 667 N N . PRO A 1 86 ? 11.336 -13.133 3.965 1 84.06 86 PRO A N 1
ATOM 668 C CA . PRO A 1 86 ? 10.695 -12.047 3.217 1 84.06 86 PRO A CA 1
ATOM 669 C C . PRO A 1 86 ? 11.695 -11.023 2.691 1 84.06 86 PRO A C 1
ATOM 671 O O . PRO A 1 86 ? 12.781 -10.875 3.252 1 84.06 86 PRO A O 1
ATOM 674 N N . ARG A 1 87 ? 11.398 -10.453 1.519 1 90.31 87 ARG A N 1
ATOM 675 C CA . ARG A 1 87 ? 12.094 -9.242 1.082 1 90.31 87 ARG A CA 1
ATOM 676 C C . ARG A 1 87 ? 11.547 -8.016 1.799 1 90.31 87 ARG A C 1
ATOM 678 O O . ARG A 1 87 ? 10.336 -7.883 1.99 1 90.31 87 ARG A O 1
ATOM 685 N N . THR A 1 88 ? 12.406 -7.23 2.23 1 93.06 88 THR A N 1
ATOM 686 C CA . THR A 1 88 ? 11.992 -6.012 2.912 1 93.06 88 THR A CA 1
ATOM 687 C C . THR A 1 88 ? 12.641 -4.785 2.271 1 93.06 88 THR A C 1
ATOM 689 O O . THR A 1 88 ? 13.742 -4.871 1.732 1 93.06 88 THR A O 1
ATOM 692 N N . VAL A 1 89 ? 11.945 -3.664 2.332 1 95.31 89 VAL A N 1
ATOM 693 C CA . VAL A 1 89 ? 12.414 -2.402 1.77 1 95.31 89 VAL A CA 1
ATOM 694 C C . VAL A 1 89 ? 12.086 -1.256 2.723 1 95.31 89 VAL A C 1
ATOM 696 O O . VAL A 1 89 ? 10.984 -1.189 3.271 1 95.31 89 VAL A O 1
ATOM 699 N N . LEU A 1 90 ? 13.07 -0.481 3.02 1 97.12 90 LEU A N 1
ATOM 700 C CA . LEU A 1 90 ? 12.898 0.813 3.672 1 97.12 90 LEU A CA 1
ATOM 701 C C . LEU A 1 90 ? 13.023 1.95 2.662 1 97.12 90 LEU A C 1
ATOM 703 O O . LEU A 1 90 ? 13.898 1.929 1.799 1 97.12 90 LEU A O 1
ATOM 707 N N . GLY A 1 91 ? 12.094 2.918 2.783 1 97.75 91 GLY A N 1
ATOM 708 C CA . GLY A 1 91 ? 12.18 4 1.816 1 97.75 91 GLY A CA 1
ATOM 709 C C . GLY A 1 91 ? 11.602 5.305 2.326 1 97.75 91 GLY A C 1
ATOM 710 O O . GLY A 1 91 ? 11.055 5.359 3.43 1 97.75 91 GLY A O 1
ATOM 711 N N . MET A 1 92 ? 11.828 6.332 1.636 1 97.75 92 MET A N 1
ATOM 712 C CA . MET A 1 92 ? 11.281 7.672 1.841 1 97.75 92 MET A CA 1
ATOM 713 C C . MET A 1 92 ? 10.953 8.336 0.508 1 97.75 92 MET A C 1
ATOM 715 O O . MET A 1 92 ? 11.531 7.984 -0.524 1 97.75 92 MET A O 1
ATOM 719 N N . GLY A 1 93 ? 9.992 9.289 0.613 1 97.5 93 GLY A N 1
ATOM 720 C CA . GLY A 1 93 ? 9.625 9.922 -0.644 1 97.5 93 GLY A CA 1
ATOM 721 C C . GLY A 1 93 ? 8.719 11.125 -0.464 1 97.5 93 GLY A C 1
ATOM 722 O O . GLY A 1 93 ? 8.445 11.539 0.664 1 97.5 93 GLY A O 1
ATOM 723 N N . VAL A 1 94 ? 8.383 11.695 -1.568 1 95.56 94 VAL A N 1
ATOM 724 C CA . VAL A 1 94 ? 7.441 12.805 -1.637 1 95.56 94 VAL A CA 1
ATOM 725 C C . VAL A 1 94 ? 6.219 12.398 -2.453 1 95.56 94 VAL A C 1
ATOM 727 O O . VAL A 1 94 ? 6.348 11.766 -3.5 1 95.56 94 VAL A O 1
ATOM 730 N N . VAL A 1 95 ? 5.141 12.742 -1.91 1 95.12 95 VAL A N 1
ATOM 731 C CA . VAL A 1 95 ? 3.883 12.469 -2.598 1 95.12 95 VAL A CA 1
ATOM 732 C C . VAL A 1 95 ? 3.219 13.773 -3.012 1 95.12 95 VAL A C 1
ATOM 734 O O . VAL A 1 95 ? 3.211 14.742 -2.248 1 95.12 95 VAL A O 1
ATOM 737 N N . PHE A 1 96 ? 2.758 13.789 -4.223 1 93.69 96 PHE A N 1
ATOM 738 C CA . PHE A 1 96 ? 1.988 14.906 -4.758 1 93.69 96 PHE A CA 1
ATOM 739 C C . PHE A 1 96 ? 0.583 14.453 -5.141 1 93.69 96 PHE A C 1
ATOM 741 O O . PHE A 1 96 ? 0.416 13.508 -5.914 1 93.69 96 PHE A O 1
ATOM 748 N N . ARG A 1 97 ? -0.364 15.086 -4.531 1 91.5 97 ARG A N 1
ATOM 749 C CA . ARG A 1 97 ? -1.748 14.789 -4.887 1 91.5 97 ARG A CA 1
ATOM 750 C C . ARG A 1 97 ? -2.346 15.906 -5.734 1 91.5 97 ARG A C 1
ATOM 752 O O . ARG A 1 97 ? -2.27 17.078 -5.367 1 91.5 97 ARG A O 1
ATOM 759 N N . PHE A 1 98 ? -2.994 15.414 -6.863 1 87.94 98 PHE A N 1
ATOM 760 C CA . PHE A 1 98 ? -3.553 16.391 -7.785 1 87.94 98 PHE A CA 1
ATOM 761 C C . PHE A 1 98 ? -5.02 16.094 -8.078 1 87.94 98 PHE A C 1
ATOM 763 O O . PHE A 1 98 ? -5.379 14.945 -8.344 1 87.94 98 PHE A O 1
ATOM 770 N N . ALA A 1 99 ? -5.855 17.141 -8.047 1 83.75 99 ALA A N 1
ATOM 771 C CA . ALA A 1 99 ? -7.27 17.094 -8.414 1 83.75 99 ALA A CA 1
ATOM 772 C C . ALA A 1 99 ? -8.023 16.078 -7.551 1 83.75 99 ALA A C 1
ATOM 774 O O . ALA A 1 99 ? -8.984 15.469 -8.008 1 83.75 99 ALA A O 1
ATOM 775 N N . GLY A 1 100 ? -7.539 15.711 -6.473 1 80.81 100 GLY A N 1
ATOM 776 C CA . GLY A 1 100 ? -8.234 14.867 -5.512 1 80.81 100 GLY A CA 1
ATOM 777 C C . GLY A 1 100 ? -8.141 13.391 -5.84 1 80.81 100 GLY A C 1
ATOM 778 O O . GLY A 1 100 ? -8.352 12.539 -4.969 1 80.81 100 GLY A O 1
ATOM 779 N N . ILE A 1 101 ? -7.852 13.039 -7.098 1 85.69 101 ILE A N 1
ATOM 780 C CA . ILE A 1 101 ? -7.965 11.633 -7.465 1 85.69 101 ILE A CA 1
ATOM 781 C C . ILE A 1 101 ? -6.605 11.102 -7.918 1 85.69 101 ILE A C 1
ATOM 783 O O . ILE A 1 101 ? -6.391 9.891 -7.977 1 85.69 101 ILE A O 1
ATOM 787 N N . LEU A 1 102 ? -5.73 12.094 -8.258 1 92.19 102 LEU A N 1
ATOM 788 C CA . LEU A 1 102 ? -4.43 11.695 -8.781 1 92.19 102 LEU A CA 1
ATOM 789 C C . LEU A 1 102 ? -3.359 11.766 -7.699 1 92.19 102 LEU A C 1
ATOM 791 O O . LEU A 1 102 ? -3.35 12.703 -6.891 1 92.19 102 LEU A O 1
ATOM 795 N N . ARG A 1 103 ? -2.555 10.836 -7.734 1 94.62 103 ARG A N 1
ATOM 796 C CA . ARG A 1 103 ? -1.448 10.805 -6.785 1 94.62 103 ARG A CA 1
ATOM 797 C C . ARG A 1 103 ? -0.137 10.461 -7.484 1 94.62 103 ARG A C 1
ATOM 799 O O . ARG A 1 103 ? -0.056 9.461 -8.203 1 94.62 103 ARG A O 1
ATOM 806 N N . MET A 1 104 ? 0.851 11.312 -7.305 1 96.81 104 MET A N 1
ATOM 807 C CA . MET A 1 104 ? 2.199 11.031 -7.785 1 96.81 104 MET A CA 1
ATOM 808 C C . MET A 1 104 ? 3.168 10.859 -6.621 1 96.81 104 MET A C 1
ATOM 810 O O . MET A 1 104 ? 3.064 11.555 -5.609 1 96.81 104 MET A O 1
ATOM 814 N N . GLU A 1 105 ? 4.086 9.945 -6.836 1 97.31 105 GLU A N 1
ATOM 815 C CA . GLU A 1 105 ? 5.047 9.719 -5.758 1 97.31 105 GLU A CA 1
ATOM 816 C C . GLU A 1 105 ? 6.453 9.516 -6.312 1 97.31 105 GLU A C 1
ATOM 818 O O . GLU A 1 105 ? 6.629 8.906 -7.371 1 97.31 105 GLU A O 1
ATOM 823 N N . LEU A 1 106 ? 7.426 10.133 -5.758 1 97.94 106 LEU A N 1
ATOM 824 C CA . LEU A 1 106 ? 8.852 9.891 -5.945 1 97.94 106 LEU A CA 1
ATOM 825 C C . LEU A 1 106 ? 9.477 9.312 -4.676 1 97.94 106 LEU A C 1
ATOM 827 O O . LEU A 1 106 ? 9.492 9.969 -3.635 1 97.94 106 LEU A O 1
ATOM 831 N N . ASN A 1 107 ? 9.945 8.094 -4.762 1 97.75 107 ASN A N 1
ATOM 832 C CA . ASN A 1 107 ? 10.469 7.395 -3.592 1 97.75 107 ASN A CA 1
ATOM 833 C C . ASN A 1 107 ? 11.938 7.016 -3.773 1 97.75 107 ASN A C 1
ATOM 835 O O . ASN A 1 107 ? 12.367 6.688 -4.883 1 97.75 107 ASN A O 1
ATOM 839 N N . TYR A 1 108 ? 12.734 7.098 -2.775 1 98.19 108 TYR A N 1
ATOM 840 C CA . TYR A 1 108 ? 14.023 6.43 -2.662 1 98.19 108 TYR A CA 1
ATOM 841 C C . TYR A 1 108 ? 13.906 5.156 -1.833 1 98.19 108 TYR A C 1
ATOM 843 O O . TYR A 1 108 ? 13.508 5.203 -0.666 1 98.19 108 TYR A O 1
ATOM 851 N N . CYS A 1 109 ? 14.273 4.07 -2.418 1 97.06 109 CYS A N 1
ATOM 852 C CA . CYS A 1 109 ? 14.062 2.77 -1.797 1 97.06 109 CYS A CA 1
ATOM 853 C C . CYS A 1 109 ? 15.391 2.09 -1.491 1 97.06 109 CYS A C 1
ATOM 855 O O . CYS A 1 109 ? 16.297 2.064 -2.334 1 97.06 109 CYS A O 1
ATOM 857 N N . LEU A 1 110 ? 15.469 1.519 -0.312 1 95.69 110 LEU A N 1
ATOM 858 C CA . LEU A 1 110 ? 16.625 0.763 0.159 1 95.69 110 LEU A CA 1
ATOM 859 C C . LEU A 1 110 ? 16.234 -0.667 0.514 1 95.69 110 LEU A C 1
ATOM 861 O O . LEU A 1 110 ? 15.719 -0.921 1.604 1 95.69 110 LEU A O 1
ATOM 865 N N . PRO A 1 111 ? 16.5 -1.61 -0.425 1 93.44 111 PRO A N 1
ATOM 866 C CA . PRO A 1 111 ? 16.219 -3.002 -0.064 1 93.44 111 PRO A CA 1
ATOM 867 C C . PRO A 1 111 ? 17.031 -3.479 1.129 1 93.44 111 PRO A C 1
ATOM 869 O O . PRO A 1 111 ? 18.266 -3.301 1.151 1 93.44 111 PRO A O 1
ATOM 872 N N . LEU A 1 112 ? 16.438 -3.99 2.162 1 91.94 112 LEU A N 1
ATOM 873 C CA . LEU A 1 112 ? 17.125 -4.414 3.385 1 91.94 112 LEU A CA 1
ATOM 874 C C . LEU A 1 112 ? 17.344 -5.922 3.387 1 91.94 112 LEU A C 1
ATOM 876 O O . LEU A 1 112 ? 18.359 -6.402 3.896 1 91.94 112 LEU A O 1
ATOM 880 N N . THR A 1 113 ? 16.438 -6.68 3.035 1 86 113 THR A N 1
ATOM 881 C CA . THR A 1 113 ? 16.562 -8.125 2.934 1 86 113 THR A CA 1
ATOM 882 C C . THR A 1 113 ? 16.109 -8.617 1.56 1 86 113 THR A C 1
ATOM 884 O O . THR A 1 113 ? 15.094 -8.148 1.034 1 86 113 THR A O 1
ATOM 887 N N . CYS A 1 114 ? 16.984 -9.516 1.091 1 78.56 114 CYS A N 1
ATOM 888 C CA . CYS A 1 114 ? 16.719 -10.039 -0.242 1 78.56 114 CYS A CA 1
ATOM 889 C C . CYS A 1 114 ? 16.812 -11.562 -0.254 1 78.56 114 CYS A C 1
ATOM 891 O O . CYS A 1 114 ? 17.359 -12.164 0.667 1 78.56 114 CYS A O 1
ATOM 893 N N . GLN A 1 115 ? 16.172 -12.078 -1.199 1 76.69 115 GLN A N 1
ATOM 894 C CA . GLN A 1 115 ? 16.266 -13.523 -1.402 1 76.69 115 GLN A CA 1
ATOM 895 C C . GLN A 1 115 ? 17.375 -13.859 -2.406 1 76.69 115 GLN A C 1
ATOM 897 O O . GLN A 1 115 ? 17.766 -13.016 -3.205 1 76.69 115 GLN A O 1
ATOM 902 N N . PRO A 1 116 ? 17.891 -15.047 -2.275 1 75.19 116 PRO A N 1
ATOM 903 C CA . PRO A 1 116 ? 18.938 -15.445 -3.223 1 75.19 116 PRO A CA 1
ATOM 904 C C . PRO A 1 116 ? 18.516 -15.242 -4.676 1 75.19 116 PRO A C 1
ATOM 906 O O . PRO A 1 116 ? 17.391 -15.57 -5.055 1 75.19 116 PRO A O 1
ATOM 909 N N . GLY A 1 117 ? 19.359 -14.516 -5.43 1 78.31 117 GLY A N 1
ATOM 910 C CA . GLY A 1 117 ? 19.078 -14.258 -6.828 1 78.31 117 GLY A CA 1
ATOM 911 C C . GLY A 1 117 ? 18.594 -12.836 -7.086 1 78.31 117 GLY A C 1
ATOM 912 O O . GLY A 1 117 ? 18.562 -12.391 -8.234 1 78.31 117 GLY A O 1
ATOM 913 N N . ASP A 1 118 ? 18.281 -12.273 -5.895 1 75.38 118 ASP A N 1
ATOM 914 C CA . ASP A 1 118 ? 17.812 -10.898 -6.059 1 75.38 118 ASP A CA 1
ATOM 915 C C . ASP A 1 118 ? 18.969 -9.961 -6.402 1 75.38 118 ASP A C 1
ATOM 917 O O . ASP A 1 118 ? 20.094 -10.148 -5.922 1 75.38 118 ASP A O 1
ATOM 921 N N . GLN A 1 119 ? 18.766 -9.07 -7.383 1 75.94 119 GLN A N 1
ATOM 922 C CA . GLN A 1 119 ? 19.719 -7.969 -7.555 1 75.94 119 GLN A CA 1
ATOM 923 C C . GLN A 1 119 ? 19.359 -6.801 -6.637 1 75.94 119 GLN A C 1
ATOM 925 O O . GLN A 1 119 ? 18.297 -6.195 -6.773 1 75.94 119 GLN A O 1
ATOM 930 N N . ILE A 1 120 ? 20.219 -6.617 -5.605 1 70.56 120 ILE A N 1
ATOM 931 C CA . ILE A 1 120 ? 19.922 -5.621 -4.582 1 70.56 120 ILE A CA 1
ATOM 932 C C . ILE A 1 120 ? 20.5 -4.27 -4.988 1 70.56 120 ILE A C 1
ATOM 934 O O . ILE A 1 120 ? 21.719 -4.145 -5.184 1 70.56 120 ILE A O 1
ATOM 938 N N . LYS A 1 121 ? 19.797 -3.285 -5.414 1 84.5 121 LYS A N 1
ATOM 939 C CA . LYS A 1 121 ? 20.328 -1.941 -5.598 1 84.5 121 LYS A CA 1
ATOM 940 C C . LYS A 1 121 ? 19.328 -0.883 -5.137 1 84.5 121 LYS A C 1
ATOM 942 O O . LYS A 1 121 ? 18.156 -0.923 -5.512 1 84.5 121 LYS A O 1
ATOM 947 N N . PRO A 1 122 ? 19.859 -0.08 -4.184 1 89.69 122 PRO A N 1
ATOM 948 C CA . PRO A 1 122 ? 19.016 1.077 -3.871 1 89.69 122 PRO A CA 1
ATOM 949 C C . PRO A 1 122 ? 18.734 1.945 -5.094 1 89.69 122 PRO A C 1
ATOM 951 O O . PRO A 1 122 ? 19.484 1.916 -6.066 1 89.69 122 PRO A O 1
ATOM 954 N N . GLY A 1 123 ? 17.516 2.619 -5.113 1 93.69 123 GLY A N 1
ATOM 955 C CA . GLY A 1 123 ? 17.234 3.5 -6.234 1 93.69 123 GLY A CA 1
ATOM 956 C C . GLY A 1 123 ? 15.93 4.262 -6.082 1 93.69 123 GLY A C 1
ATOM 957 O O . GLY A 1 123 ? 15.273 4.164 -5.043 1 93.69 123 GLY A O 1
ATOM 958 N N . PHE A 1 124 ? 15.758 5.055 -7.199 1 96.75 124 PHE A N 1
ATOM 959 C CA . PHE A 1 124 ? 14.555 5.883 -7.223 1 96.75 124 PHE A CA 1
ATOM 960 C C . PHE A 1 124 ? 13.406 5.145 -7.891 1 96.75 124 PHE A C 1
ATOM 962 O O . PHE A 1 124 ? 13.617 4.371 -8.828 1 96.75 124 PHE A O 1
ATOM 969 N N . ALA A 1 125 ? 12.266 5.336 -7.316 1 95.25 125 ALA A N 1
ATOM 970 C CA . ALA A 1 125 ? 11.031 4.809 -7.895 1 95.25 125 ALA A CA 1
ATOM 971 C C . ALA A 1 125 ? 9.984 5.91 -8.055 1 95.25 125 ALA A C 1
ATOM 973 O O . ALA A 1 125 ? 9.805 6.742 -7.164 1 95.25 125 ALA A O 1
ATOM 974 N N . PHE A 1 126 ? 9.383 5.883 -9.203 1 97.06 126 PHE A N 1
ATOM 975 C CA . PHE A 1 126 ? 8.32 6.836 -9.5 1 97.06 126 PHE A CA 1
ATOM 976 C C . PHE A 1 126 ? 6.977 6.125 -9.656 1 97.06 126 PHE A C 1
ATOM 978 O O . PHE A 1 126 ? 6.902 5.059 -10.266 1 97.06 126 PHE A O 1
ATOM 985 N N . GLY A 1 127 ? 6.039 6.711 -9.078 1 95.38 127 GLY A N 1
ATOM 986 C CA . GLY A 1 127 ? 4.707 6.137 -9.18 1 95.38 127 GLY A CA 1
ATOM 987 C C . GLY A 1 127 ? 3.633 7.164 -9.484 1 95.38 127 GLY A C 1
ATOM 988 O O . GLY A 1 127 ? 3.723 8.312 -9.039 1 95.38 127 GLY A O 1
ATOM 989 N N . PHE A 1 128 ? 2.695 6.703 -10.203 1 95.69 128 PHE A N 1
ATOM 990 C CA . PHE A 1 128 ? 1.479 7.441 -10.523 1 95.69 128 PHE A CA 1
ATOM 991 C C . PHE A 1 128 ? 0.243 6.594 -10.25 1 95.69 128 PHE A C 1
ATOM 993 O O . PHE A 1 128 ? 0.217 5.402 -10.57 1 95.69 128 PHE A O 1
ATOM 1000 N N . GLY A 1 129 ? -0.7 7.211 -9.664 1 94.25 129 GLY A N 1
ATOM 1001 C CA . GLY A 1 129 ? -1.919 6.469 -9.391 1 94.25 129 GLY A CA 1
ATOM 1002 C C . GLY A 1 129 ? -3.162 7.336 -9.383 1 94.25 129 GLY A C 1
ATOM 1003 O O . GLY A 1 129 ? -3.09 8.531 -9.086 1 94.25 129 GLY A O 1
ATOM 1004 N N . MET A 1 130 ? -4.242 6.723 -9.766 1 94.81 130 MET A N 1
ATOM 1005 C CA . MET A 1 130 ? -5.574 7.312 -9.68 1 94.81 130 MET A CA 1
ATOM 1006 C C . MET A 1 130 ? -6.531 6.387 -8.938 1 94.81 130 MET A C 1
ATOM 1008 O O . MET A 1 130 ? -6.5 5.172 -9.133 1 94.81 130 MET A O 1
ATOM 1012 N N . TYR A 1 131 ? -7.301 6.969 -8.102 1 90.94 131 TYR A N 1
ATOM 1013 C CA . TYR A 1 131 ? -8.25 6.172 -7.332 1 90.94 131 TYR A CA 1
ATOM 1014 C C . TYR A 1 131 ? -9.633 6.809 -7.344 1 90.94 131 TYR A C 1
ATOM 1016 O O . TYR A 1 131 ? -9.758 8.039 -7.285 1 90.94 131 TYR A O 1
ATOM 1024 N N . TYR A 1 132 ? -10.633 5.902 -7.543 1 89.44 132 TYR A N 1
ATOM 1025 C CA . TYR A 1 132 ? -12.023 6.336 -7.453 1 89.44 132 TYR A CA 1
ATOM 1026 C C . TYR A 1 132 ? -12.828 5.402 -6.555 1 89.44 132 TYR A C 1
ATOM 1028 O O . TYR A 1 132 ? -12.664 4.184 -6.609 1 89.44 132 TYR A O 1
ATOM 1036 N N . MET A 1 133 ? -13.539 5.918 -5.613 1 82.94 133 MET A N 1
ATOM 1037 C CA . MET A 1 133 ? -14.453 5.16 -4.766 1 82.94 133 MET A CA 1
ATOM 1038 C C . MET A 1 133 ? -15.844 5.781 -4.773 1 82.94 133 MET A C 1
ATOM 1040 O O . MET A 1 133 ? -15.992 6.984 -5 1 82.94 133 MET A O 1
ATOM 1044 N N . MET B 1 1 ? -5.934 52.438 24.578 1 27.84 1 MET B N 1
ATOM 1045 C CA . MET B 1 1 ? -4.828 51.5 24.359 1 27.84 1 MET B CA 1
ATOM 1046 C C . MET B 1 1 ? -5.246 50.344 23.453 1 27.84 1 MET B C 1
ATOM 1048 O O . MET B 1 1 ? -6.133 49.562 23.812 1 27.84 1 MET B O 1
ATOM 1052 N N . PRO B 1 2 ? -5.168 50.312 22.062 1 27.16 2 PRO B N 1
ATOM 1053 C CA . PRO B 1 2 ? -5.918 49.75 20.938 1 27.16 2 PRO B CA 1
ATOM 1054 C C . PRO B 1 2 ? -5.773 48.25 20.828 1 27.16 2 PRO B C 1
ATOM 1056 O O . PRO B 1 2 ? -6.773 47.531 20.844 1 27.16 2 PRO B O 1
ATOM 1059 N N . VAL B 1 3 ? -4.723 47.75 19.828 1 31.48 3 VAL B N 1
ATOM 1060 C CA . VAL B 1 3 ? -4.738 46.781 18.734 1 31.48 3 VAL B CA 1
ATOM 1061 C C . VAL B 1 3 ? -4.48 45.375 19.266 1 31.48 3 VAL B C 1
ATOM 1063 O O . VAL B 1 3 ? -3.371 45.062 19.703 1 31.48 3 VAL B O 1
ATOM 1066 N N . SER B 1 4 ? -5.09 44.781 20.188 1 29.8 4 SER B N 1
ATOM 1067 C CA . SER B 1 4 ? -4.859 43.438 20.641 1 29.8 4 SER B CA 1
ATOM 1068 C C . SER B 1 4 ? -4.559 42.5 19.469 1 29.8 4 SER B C 1
ATOM 1070 O O . SER B 1 4 ? -5.383 42.344 18.578 1 29.8 4 SER B O 1
ATOM 1072 N N . ASN B 1 5 ? -3.336 42.531 18.875 1 27.39 5 ASN B N 1
ATOM 1073 C CA . ASN B 1 5 ? -2.73 41.781 17.766 1 27.39 5 ASN B CA 1
ATOM 1074 C C . ASN B 1 5 ? -3.08 40.312 17.812 1 27.39 5 ASN B C 1
ATOM 1076 O O . ASN B 1 5 ? -2.594 39.562 18.672 1 27.39 5 ASN B O 1
ATOM 1080 N N . SER B 1 6 ? -4.324 39.844 17.875 1 31.5 6 SER B N 1
ATOM 1081 C CA . SER B 1 6 ? -4.797 38.5 17.672 1 31.5 6 SER B CA 1
ATOM 1082 C C . SER B 1 6 ? -3.949 37.75 16.625 1 31.5 6 SER B C 1
ATOM 1084 O O . SER B 1 6 ? -3.965 38.125 15.453 1 31.5 6 SER B O 1
ATOM 1086 N N . SER B 1 7 ? -2.584 37.75 16.844 1 33.66 7 SER B N 1
ATOM 1087 C CA . SER B 1 7 ? -1.69 37.031 15.945 1 33.66 7 SER B CA 1
ATOM 1088 C C . SER B 1 7 ? -2.406 35.875 15.258 1 33.66 7 SER B C 1
ATOM 1090 O O . SER B 1 7 ? -3.115 35.094 15.906 1 33.66 7 SER B O 1
ATOM 1092 N N . PRO B 1 8 ? -2.898 36.031 14.039 1 34.38 8 PRO B N 1
ATOM 1093 C CA . PRO B 1 8 ? -3.541 34.969 13.258 1 34.38 8 PRO B CA 1
ATOM 1094 C C . PRO B 1 8 ? -2.895 33.594 13.477 1 34.38 8 PRO B C 1
ATOM 1096 O O . PRO B 1 8 ? -1.668 33.469 13.43 1 34.38 8 PRO B O 1
ATOM 1099 N N . SER B 1 9 ? -3.102 32.969 14.609 1 34.69 9 SER B N 1
ATOM 1100 C CA . SER B 1 9 ? -2.777 31.578 14.914 1 34.69 9 SER B CA 1
ATOM 1101 C C . SER B 1 9 ? -2.479 30.781 13.648 1 34.69 9 SER B C 1
ATOM 1103 O O . SER B 1 9 ? -2.947 31.141 12.562 1 34.69 9 SER B O 1
ATOM 1105 N N . SER B 1 10 ? -1.294 30.188 13.727 1 36.06 10 SER B N 1
ATOM 1106 C CA . SER B 1 10 ? -0.568 29.281 12.844 1 36.06 10 SER B CA 1
ATOM 1107 C C . SER B 1 10 ? -1.525 28.438 12.008 1 36.06 10 SER B C 1
ATOM 1109 O O . SER B 1 10 ? -2.5 27.891 12.531 1 36.06 10 SER B O 1
ATOM 1111 N N . PRO B 1 11 ? -1.779 28.766 10.781 1 35.75 11 PRO B N 1
ATOM 1112 C CA . PRO B 1 11 ? -2.553 27.938 9.852 1 35.75 11 PRO B CA 1
ATOM 1113 C C . PRO B 1 11 ? -2.721 26.5 10.336 1 35.75 11 PRO B C 1
ATOM 1115 O O . PRO B 1 11 ? -1.982 26.062 11.219 1 35.75 11 PRO B O 1
ATOM 1118 N N . ILE B 1 12 ? -3.648 25.75 9.742 1 34.59 12 ILE B N 1
ATOM 1119 C CA . ILE B 1 12 ? -4.113 24.359 9.734 1 34.59 12 ILE B CA 1
ATOM 1120 C C . ILE B 1 12 ? -2.932 23.422 9.953 1 34.59 12 ILE B C 1
ATOM 1122 O O . ILE B 1 12 ? -1.82 23.688 9.492 1 34.59 12 ILE B O 1
ATOM 1126 N N . GLY B 1 13 ? -2.893 22.438 10.867 1 41.88 13 GLY B N 1
ATOM 1127 C CA . GLY B 1 13 ? -2.705 21.125 11.484 1 41.88 13 GLY B CA 1
ATOM 1128 C C . GLY B 1 13 ? -2.301 20.047 10.492 1 41.88 13 GLY B C 1
ATOM 1129 O O . GLY B 1 13 ? -3.096 19.172 10.164 1 41.88 13 GLY B O 1
ATOM 1130 N N . ALA B 1 14 ? -1.912 20.406 9.469 1 50.06 14 ALA B N 1
ATOM 1131 C CA . ALA B 1 14 ? -1.591 19.359 8.492 1 50.06 14 ALA B CA 1
ATOM 1132 C C . ALA B 1 14 ? -0.934 18.156 9.172 1 50.06 14 ALA B C 1
ATOM 1134 O O . ALA B 1 14 ? 0.213 18.234 9.617 1 50.06 14 ALA B O 1
ATOM 1135 N N . ASP B 1 15 ? -1.707 17.344 10.016 1 69.81 15 ASP B N 1
ATOM 1136 C CA . ASP B 1 15 ? -1.536 16.141 10.812 1 69.81 15 ASP B CA 1
ATOM 1137 C C . ASP B 1 15 ? -0.848 15.039 10.008 1 69.81 15 ASP B C 1
ATOM 1139 O O . ASP B 1 15 ? -0.895 15.047 8.773 1 69.81 15 ASP B O 1
ATOM 1143 N N . ALA B 1 16 ? 0.135 14.594 10.609 1 81.94 16 ALA B N 1
ATOM 1144 C CA . ALA B 1 16 ? 0.726 13.352 10.117 1 81.94 16 ALA B CA 1
ATOM 1145 C C . ALA B 1 16 ? -0.276 12.203 10.188 1 81.94 16 ALA B C 1
ATOM 1147 O O . ALA B 1 16 ? -1.316 12.32 10.836 1 81.94 16 ALA B O 1
ATOM 1148 N N . PHE B 1 17 ? -0.157 11.336 9.336 1 87.69 17 PHE B N 1
ATOM 1149 C CA . PHE B 1 17 ? -0.957 10.117 9.445 1 87.69 17 PHE B CA 1
ATOM 1150 C C . PHE B 1 17 ? -0.137 8.898 9.055 1 87.69 17 PHE B C 1
ATOM 1152 O O . PHE B 1 17 ? 0.898 9.023 8.398 1 87.69 17 PHE B O 1
ATOM 1159 N N . TRP B 1 18 ? -0.53 7.84 9.562 1 89.75 18 TRP B N 1
ATOM 1160 C CA . TRP B 1 18 ? 0.107 6.578 9.195 1 89.75 18 TRP B CA 1
ATOM 1161 C C . TRP B 1 18 ? -0.895 5.633 8.539 1 89.75 18 TRP B C 1
ATOM 1163 O O . TRP B 1 18 ? -2.098 5.719 8.797 1 89.75 18 TRP B O 1
ATOM 1173 N N . LEU B 1 19 ? -0.411 4.82 7.637 1 93.94 19 LEU B N 1
ATOM 1174 C CA . LEU B 1 19 ? -1.159 3.77 6.953 1 93.94 19 LEU B CA 1
ATOM 1175 C C . LEU B 1 19 ? -0.385 2.455 6.961 1 93.94 19 LEU B C 1
ATOM 1177 O O . LEU B 1 19 ? 0.831 2.445 6.754 1 93.94 19 LEU B O 1
ATOM 1181 N N . ALA B 1 20 ? -1.071 1.457 7.293 1 95.31 20 ALA B N 1
ATOM 1182 C CA . ALA B 1 20 ? -0.508 0.111 7.23 1 95.31 20 ALA B CA 1
ATOM 1183 C C . ALA B 1 20 ? -1.461 -0.85 6.523 1 95.31 20 ALA B C 1
ATOM 1185 O O . ALA B 1 20 ? -2.68 -0.67 6.57 1 95.31 20 ALA B O 1
ATOM 1186 N N . GLY B 1 21 ? -0.883 -1.834 5.891 1 97.06 21 GLY B N 1
ATOM 1187 C CA . GLY B 1 21 ? -1.733 -2.775 5.184 1 97.06 21 GLY B CA 1
ATOM 1188 C C . GLY B 1 21 ? -1.065 -4.117 4.941 1 97.06 21 GLY B C 1
ATOM 1189 O O . GLY B 1 21 ? 0.158 -4.234 5.039 1 97.06 21 GLY B O 1
ATOM 1190 N N . ALA B 1 22 ? -1.89 -5.062 4.711 1 96.12 22 ALA B N 1
ATOM 1191 C CA . ALA B 1 22 ? -1.477 -6.41 4.324 1 96.12 22 ALA B CA 1
ATOM 1192 C C . ALA B 1 22 ? -2.334 -6.934 3.176 1 96.12 22 ALA B C 1
ATOM 1194 O O . ALA B 1 22 ? -3.559 -6.789 3.189 1 96.12 22 ALA B O 1
ATOM 1195 N N . HIS B 1 23 ? -1.671 -7.457 2.236 1 96.19 23 HIS B N 1
ATOM 1196 C CA . HIS B 1 23 ? -2.336 -7.98 1.047 1 96.19 23 HIS B CA 1
ATOM 1197 C C . HIS B 1 23 ? -1.899 -9.414 0.755 1 96.19 23 HIS B C 1
ATOM 1199 O O . HIS B 1 23 ? -0.724 -9.75 0.91 1 96.19 23 HIS B O 1
ATOM 1205 N N . LEU B 1 24 ? -2.773 -10.18 0.323 1 91.69 24 LEU B N 1
ATOM 1206 C CA . LEU B 1 24 ? -2.514 -11.523 -0.186 1 91.69 24 LEU B CA 1
ATOM 1207 C C . LEU B 1 24 ? -3.008 -11.664 -1.622 1 91.69 24 L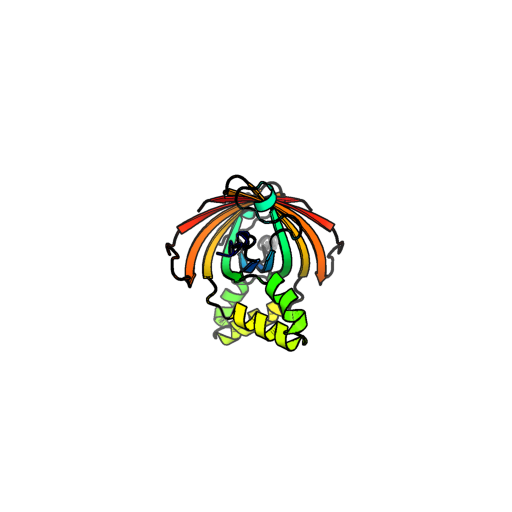EU B C 1
ATOM 1209 O O . LEU B 1 24 ? -4.168 -11.367 -1.917 1 91.69 24 LEU B O 1
ATOM 1213 N N . TYR B 1 25 ? -2.125 -12.109 -2.443 1 90.62 25 TYR B N 1
ATOM 1214 C CA . TYR B 1 25 ? -2.455 -12.234 -3.859 1 90.62 25 TYR B CA 1
ATOM 1215 C C . TYR B 1 25 ? -2.398 -13.695 -4.301 1 90.62 25 TYR B C 1
ATOM 1217 O O . TYR B 1 25 ? -1.508 -14.438 -3.885 1 90.62 25 TYR B O 1
ATOM 1225 N N . THR B 1 26 ? -3.322 -14.047 -5.141 1 87.5 26 THR B N 1
ATOM 1226 C CA . THR B 1 26 ? -3.379 -15.391 -5.699 1 87.5 26 THR B CA 1
ATOM 1227 C C . THR B 1 26 ? -3.768 -15.352 -7.172 1 87.5 26 THR B C 1
ATOM 1229 O O . THR B 1 26 ? -4.395 -14.398 -7.629 1 87.5 26 THR B O 1
ATOM 1232 N N . PRO B 1 27 ? -3.385 -16.391 -7.855 1 82.75 27 PRO B N 1
ATOM 1233 C CA . PRO B 1 27 ? -3.912 -16.469 -9.219 1 82.75 27 PRO B CA 1
ATOM 1234 C C . PRO B 1 27 ? -5.426 -16.672 -9.258 1 82.75 27 PRO B C 1
ATOM 1236 O O . PRO B 1 27 ? -6.031 -17.031 -8.234 1 82.75 27 PRO B O 1
ATOM 1239 N N . LEU B 1 28 ? -5.984 -16.453 -10.398 1 81.31 28 LEU B N 1
ATOM 1240 C CA . LEU B 1 28 ? -7.398 -16.766 -10.578 1 81.31 28 LEU B CA 1
ATOM 1241 C C . LEU B 1 28 ? -7.641 -18.266 -10.531 1 81.31 28 LEU B C 1
ATOM 1243 O O . LEU B 1 28 ? -6.875 -19.031 -11.117 1 81.31 28 LEU B O 1
ATOM 1247 N N . PRO B 1 29 ? -8.594 -18.75 -9.766 1 72 29 PRO B N 1
ATOM 1248 C CA . PRO B 1 29 ? -8.852 -20.172 -9.594 1 72 29 PRO B CA 1
ATOM 1249 C C . PRO B 1 29 ? -9.141 -20.891 -10.914 1 72 29 PRO B C 1
ATOM 1251 O O . PRO B 1 29 ? -8.727 -22.031 -11.117 1 72 29 PRO B O 1
ATOM 1254 N N . TYR B 1 30 ? -9.984 -20.547 -11.656 1 65.75 30 TYR B N 1
ATOM 1255 C CA . TYR B 1 30 ? -10.445 -21.328 -12.805 1 65.75 30 TYR B CA 1
ATOM 1256 C C . TYR B 1 30 ? -9.594 -21.031 -14.039 1 65.75 30 TYR B C 1
ATOM 1258 O O . TYR B 1 30 ? -9.695 -21.719 -15.055 1 65.75 30 TYR B O 1
ATOM 1266 N N . TRP B 1 31 ? -8.875 -20.078 -14.031 1 59.66 31 TRP B N 1
ATOM 1267 C CA . TRP B 1 31 ? -8.094 -19.781 -15.227 1 59.66 31 TRP B CA 1
ATOM 1268 C C . TRP B 1 31 ? -6.605 -20 -14.984 1 59.66 31 TRP B C 1
ATOM 1270 O O . TRP B 1 31 ? -6.031 -19.391 -14.078 1 59.66 31 TRP B O 1
ATOM 1280 N N . GLY B 1 32 ? -6.285 -21.203 -15.156 1 52.34 32 GLY B N 1
ATOM 1281 C CA . GLY B 1 32 ? -4.887 -21.578 -15.016 1 52.34 32 GLY B CA 1
ATOM 1282 C C . GLY B 1 32 ? -3.924 -20.516 -15.5 1 52.34 32 GLY B C 1
ATOM 1283 O O . GLY B 1 32 ? -4.285 -19.672 -16.328 1 52.34 32 GLY B O 1
ATOM 1284 N N . ALA B 1 33 ? -3.229 -19.906 -14.547 1 54.16 33 ALA B N 1
ATOM 1285 C CA . ALA B 1 33 ? -2.184 -18.938 -14.875 1 54.16 33 ALA B CA 1
ATOM 1286 C C . ALA B 1 33 ? -1.309 -19.438 -16.016 1 54.16 33 ALA B C 1
ATOM 1288 O O . ALA B 1 33 ? -0.33 -20.156 -15.789 1 54.16 33 ALA B O 1
ATOM 1289 N N . GLU B 1 34 ? -1.959 -19.922 -17.094 1 53.53 34 GLU B N 1
ATOM 1290 C CA . GLU B 1 34 ? -0.983 -20.25 -18.141 1 53.53 34 GLU B CA 1
ATOM 1291 C C . GLU B 1 34 ? -0.127 -19.031 -18.484 1 53.53 34 GLU B C 1
ATOM 1293 O O . GLU B 1 34 ? -0.645 -17.922 -18.625 1 53.53 34 GLU B O 1
ATOM 1298 N N . ASP B 1 35 ? 1.096 -19.125 -18.219 1 55 35 ASP B N 1
ATOM 1299 C CA . ASP B 1 35 ? 2.062 -18.109 -18.609 1 55 35 ASP B CA 1
ATOM 1300 C C . ASP B 1 35 ? 1.768 -17.562 -20 1 55 35 ASP B C 1
ATOM 1302 O O . ASP B 1 35 ? 1.549 -18.344 -20.938 1 55 35 ASP B O 1
ATOM 1306 N N . GLY B 1 36 ? 1.682 -16.266 -20.109 1 60.5 36 GLY B N 1
ATOM 1307 C CA . GLY B 1 36 ? 1.494 -15.648 -21.406 1 60.5 36 GLY B CA 1
ATOM 1308 C C . GLY B 1 36 ? 0.036 -15.414 -21.75 1 60.5 36 GLY B C 1
ATOM 1309 O O . GLY B 1 36 ? -0.274 -14.719 -22.719 1 60.5 36 GLY B O 1
ATOM 1310 N N . SER B 1 37 ? -0.763 -16.094 -20.953 1 67.69 37 SER B N 1
ATOM 1311 C CA . SER B 1 37 ? -2.178 -15.906 -21.25 1 67.69 37 SER B CA 1
ATOM 1312 C C . SER B 1 37 ? -2.707 -14.617 -20.625 1 67.69 37 SER B C 1
ATOM 1314 O O . SER B 1 37 ? -2.131 -14.109 -19.672 1 67.69 37 SER B O 1
ATOM 1316 N N . PHE B 1 38 ? -3.68 -14.078 -21.391 1 77.19 38 PHE B N 1
ATOM 1317 C CA . PHE B 1 38 ? -4.383 -12.898 -20.891 1 77.19 38 PHE B CA 1
ATOM 1318 C C . PHE B 1 38 ? -4.844 -13.102 -19.453 1 77.19 38 PHE B C 1
ATOM 1320 O O . PHE B 1 38 ? -4.758 -12.18 -18.641 1 77.19 38 PHE B O 1
ATOM 1327 N N . SER B 1 39 ? -5.16 -14.289 -19.141 1 76 39 SER B N 1
ATOM 1328 C CA . SER B 1 39 ? -5.656 -14.594 -17.797 1 76 39 SER B CA 1
ATOM 1329 C C . SER B 1 39 ? -4.531 -14.562 -16.766 1 76 39 SER B C 1
ATOM 1331 O O . SER B 1 39 ? -4.777 -14.344 -15.586 1 76 39 SER B O 1
ATOM 1333 N N . GLY B 1 40 ? -3.307 -14.75 -17.203 1 78.69 40 GLY B N 1
ATOM 1334 C CA . GLY B 1 40 ? -2.15 -14.711 -16.312 1 78.69 40 GLY B CA 1
ATOM 1335 C C . GLY B 1 40 ? -1.85 -13.328 -15.781 1 78.69 40 GLY B C 1
ATOM 1336 O O . GLY B 1 40 ? -1.094 -13.18 -14.82 1 78.69 40 GLY B O 1
ATOM 1337 N N . GLN B 1 41 ? -2.492 -12.383 -16.422 1 86.12 41 GLN B N 1
ATOM 1338 C CA . GLN B 1 41 ? -2.27 -11 -16.016 1 86.12 41 GLN B CA 1
ATOM 1339 C C . GLN B 1 41 ? -3.197 -10.617 -14.859 1 86.12 41 GLN B C 1
ATOM 1341 O O . GLN B 1 41 ? -3.023 -9.562 -14.242 1 86.12 41 GLN B O 1
ATOM 1346 N N . PHE B 1 42 ? -4.066 -11.547 -14.547 1 89.81 42 PHE B N 1
ATOM 1347 C CA . PHE B 1 42 ? -5.027 -11.25 -13.492 1 89.81 42 PHE B CA 1
ATOM 1348 C C . PHE B 1 42 ? -4.648 -11.961 -12.203 1 89.81 42 PHE B C 1
ATOM 1350 O O . PHE B 1 42 ? -4.168 -13.102 -12.234 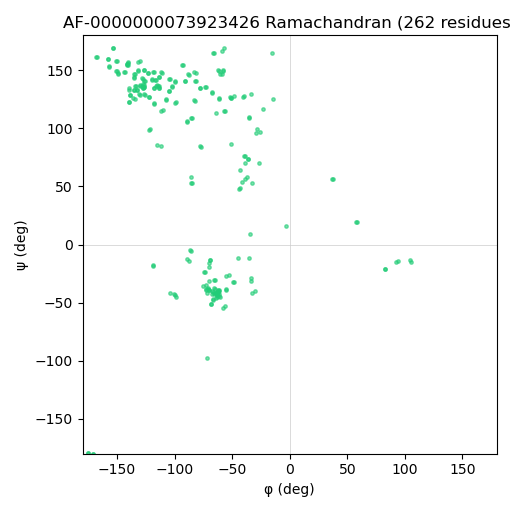1 89.81 42 PHE B O 1
ATOM 1357 N N . ARG B 1 43 ? -4.875 -11.227 -11.078 1 90.19 43 ARG B N 1
ATOM 1358 C CA . ARG B 1 43 ? -4.723 -11.82 -9.758 1 90.19 43 ARG B CA 1
ATOM 1359 C C . ARG B 1 43 ? -5.887 -11.438 -8.844 1 90.19 43 ARG B C 1
ATOM 1361 O O . ARG B 1 43 ? -6.422 -10.336 -8.938 1 90.19 43 ARG B O 1
ATOM 1368 N N . LEU B 1 44 ? -6.277 -12.414 -8.016 1 92.62 44 LEU B N 1
ATOM 1369 C CA . LEU B 1 44 ? -7.172 -12.117 -6.902 1 92.62 44 LEU B CA 1
ATOM 1370 C C . LEU B 1 44 ? -6.383 -11.688 -5.668 1 92.62 44 LEU B C 1
ATOM 1372 O O . LEU B 1 44 ? -5.254 -12.141 -5.461 1 92.62 44 LEU B O 1
ATOM 1376 N N . HIS B 1 45 ? -7.008 -10.781 -4.926 1 93.44 45 HIS B N 1
ATOM 1377 C CA . HIS B 1 45 ? -6.316 -10.453 -3.684 1 93.44 45 HIS B CA 1
ATOM 1378 C C . HIS B 1 45 ? -7.309 -10.078 -2.586 1 93.44 45 HIS B C 1
ATOM 1380 O O . HIS B 1 45 ? -8.422 -9.641 -2.875 1 93.44 45 HIS B O 1
ATOM 1386 N N . GLY B 1 46 ? -7.031 -10.352 -1.405 1 96.62 46 GLY B N 1
ATOM 1387 C CA . GLY B 1 46 ? -7.633 -9.859 -0.177 1 96.62 46 GLY B CA 1
ATOM 1388 C C . GLY B 1 46 ? -6.699 -8.977 0.632 1 96.62 46 GLY B C 1
ATOM 1389 O O . GLY B 1 46 ? -5.477 -9.133 0.565 1 96.62 46 GLY B O 1
ATOM 1390 N N . PHE B 1 47 ? -7.336 -7.996 1.343 1 97.25 47 PHE B N 1
ATOM 1391 C CA . PHE B 1 47 ? -6.434 -7.098 2.055 1 97.25 47 PHE B CA 1
ATOM 1392 C C . PHE B 1 47 ? -7.098 -6.547 3.311 1 97.25 47 PHE B C 1
ATOM 1394 O O . PHE B 1 47 ? -8.32 -6.609 3.453 1 97.25 47 PHE B O 1
ATOM 1401 N N . PHE B 1 48 ? -6.293 -6.133 4.188 1 97.12 48 PHE B N 1
ATOM 1402 C CA . PHE B 1 48 ? -6.621 -5.395 5.402 1 97.12 48 PHE B CA 1
ATOM 1403 C C . PHE B 1 48 ? -5.805 -4.113 5.492 1 97.12 48 PHE B C 1
ATOM 1405 O O . PHE B 1 48 ? -4.594 -4.121 5.266 1 97.12 48 PHE B O 1
ATOM 1412 N N . LEU B 1 49 ? -6.469 -3.016 5.719 1 96.62 49 LEU B N 1
ATOM 1413 C CA . LEU B 1 49 ? -5.809 -1.723 5.863 1 96.62 49 LEU B CA 1
ATOM 1414 C C . LEU B 1 49 ? -6.156 -1.08 7.203 1 96.62 49 LEU B C 1
ATOM 1416 O O . LEU B 1 49 ? -7.277 -1.23 7.695 1 96.62 49 LEU B O 1
ATOM 1420 N N . ALA B 1 50 ? -5.23 -0.373 7.684 1 92.75 50 ALA B N 1
ATOM 1421 C CA . ALA B 1 50 ? -5.426 0.407 8.898 1 92.75 50 ALA B CA 1
ATOM 1422 C C . ALA B 1 50 ? -4.672 1.733 8.828 1 92.75 50 ALA B C 1
ATOM 1424 O O . ALA B 1 50 ? -3.613 1.82 8.203 1 92.75 50 ALA B O 1
ATOM 1425 N N . GLY B 1 51 ? -5.215 2.721 9.461 1 91.19 51 GLY B N 1
ATOM 1426 C CA . GLY B 1 51 ? -4.555 4.016 9.516 1 91.19 51 GLY B CA 1
ATOM 1427 C C . GLY B 1 51 ? -5.18 4.961 10.523 1 91.19 51 GLY B C 1
ATOM 1428 O O . GLY B 1 51 ? -6.301 4.73 10.984 1 91.19 51 GLY B O 1
ATOM 1429 N N . SER B 1 52 ? -4.383 5.941 10.852 1 87.19 52 SER B N 1
ATOM 1430 C CA . SER B 1 52 ? -4.871 6.953 11.781 1 87.19 52 SER B CA 1
ATOM 1431 C C . SER B 1 52 ? -4.109 8.266 11.625 1 87.19 52 SER B C 1
ATOM 1433 O O . SER B 1 52 ? -2.955 8.273 11.195 1 87.19 52 SER B O 1
ATOM 1435 N N . THR B 1 53 ? -4.781 9.328 11.969 1 83.94 53 THR B N 1
ATOM 1436 C CA . THR B 1 53 ? -4.129 10.633 11.984 1 83.94 53 THR B CA 1
ATOM 1437 C C . THR B 1 53 ? -3.336 10.828 13.273 1 83.94 53 THR B C 1
ATOM 1439 O O . THR B 1 53 ? -3.674 10.25 14.312 1 83.94 53 THR B O 1
ATOM 1442 N N . LEU B 1 54 ? -2.227 11.422 13.047 1 77.38 54 LEU B N 1
ATOM 1443 C CA . LEU B 1 54 ? -1.394 11.797 14.18 1 77.38 54 LEU B CA 1
ATOM 1444 C C . LEU B 1 54 ? -1.431 13.305 14.406 1 77.38 54 LEU B C 1
ATOM 1446 O O . LEU B 1 54 ? -1.265 14.086 13.469 1 77.38 54 LEU B O 1
ATOM 1450 N N . GLU B 1 55 ? -1.771 13.641 15.562 1 69.56 55 GLU B N 1
ATOM 1451 C CA . GLU B 1 55 ? -1.882 15.062 15.867 1 69.56 55 GLU B CA 1
ATOM 1452 C C . GLU B 1 55 ? -0.521 15.664 16.219 1 69.56 55 GLU B C 1
ATOM 1454 O O . GLU B 1 55 ? 0.14 15.219 17.156 1 69.56 55 GLU B O 1
ATOM 1459 N N . ARG B 1 56 ? -0.154 16.656 15.531 1 66.56 56 ARG B N 1
ATOM 1460 C CA . ARG B 1 56 ? 1.015 17.5 15.711 1 66.56 56 ARG B CA 1
ATOM 1461 C C . ARG B 1 56 ? 2.217 16.703 16.188 1 66.56 56 ARG B C 1
ATOM 1463 O O . ARG B 1 56 ? 2.84 17.031 17.203 1 66.56 56 ARG B O 1
ATOM 1470 N N . PRO B 1 57 ? 2.6 15.617 15.375 1 61.28 57 PRO B N 1
ATOM 1471 C CA . PRO B 1 57 ? 3.676 14.766 15.891 1 61.28 57 PRO B CA 1
ATOM 1472 C C . PRO B 1 57 ? 5.012 15.5 15.992 1 61.28 57 PRO B C 1
ATOM 1474 O O . PRO B 1 57 ? 5.746 15.312 16.969 1 61.28 57 PRO B O 1
ATOM 1477 N N . ILE B 1 58 ? 5.18 16.266 15.062 1 59.44 58 ILE B N 1
ATOM 1478 C CA . ILE B 1 58 ? 6.465 16.953 15.031 1 59.44 58 ILE B CA 1
ATOM 1479 C C . ILE B 1 58 ? 6.547 17.953 16.188 1 59.44 58 ILE B C 1
ATOM 1481 O O . ILE B 1 58 ? 7.574 18.047 16.875 1 59.44 58 ILE B O 1
ATOM 1485 N N . GLN B 1 59 ? 5.543 18.734 16.266 1 60.94 59 GLN B N 1
ATOM 1486 C CA . GLN B 1 59 ? 5.531 19.688 17.375 1 60.94 59 GLN B CA 1
ATOM 1487 C C . GLN B 1 59 ? 5.688 18.984 18.719 1 60.94 59 GLN B C 1
ATOM 1489 O O . GLN B 1 59 ? 6.402 19.469 19.594 1 60.94 59 GLN B O 1
ATOM 1494 N N . LYS B 1 60 ? 5.047 17.891 18.734 1 63.16 60 LYS B N 1
ATOM 1495 C CA . LYS B 1 60 ? 5.125 17.141 20 1 63.16 60 LYS B CA 1
ATOM 1496 C C . LYS B 1 60 ? 6.523 16.578 20.203 1 63.16 60 LYS B C 1
ATOM 1498 O O . LYS B 1 60 ? 7.008 16.5 21.344 1 63.16 60 LYS B O 1
ATOM 1503 N N . LEU B 1 61 ? 7.047 16.141 19.125 1 60.47 61 LEU B N 1
ATOM 1504 C CA . LEU B 1 61 ? 8.414 15.641 19.203 1 60.47 61 LEU B CA 1
ATOM 1505 C C . LEU B 1 61 ? 9.383 16.75 19.594 1 60.47 61 LEU B C 1
ATOM 1507 O O . LEU B 1 61 ? 10.297 16.531 20.375 1 60.47 61 LEU B O 1
ATOM 1511 N N . ILE B 1 62 ? 9.203 17.812 19.031 1 58.94 62 ILE B N 1
ATOM 1512 C CA . ILE B 1 62 ? 10.062 18.953 19.328 1 58.94 62 ILE B CA 1
ATOM 1513 C C . ILE B 1 62 ? 9.82 19.406 20.766 1 58.94 62 ILE B C 1
ATOM 1515 O O . ILE B 1 62 ? 10.766 19.719 21.5 1 58.94 62 ILE B O 1
ATOM 1519 N N . ASP B 1 63 ? 8.562 19.5 20.953 1 59.69 63 ASP B N 1
ATOM 1520 C CA . ASP B 1 63 ? 8.234 19.906 22.312 1 59.69 63 ASP B CA 1
ATOM 1521 C 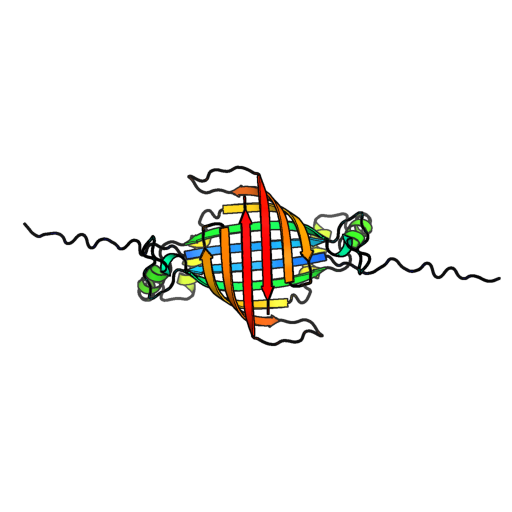C . ASP B 1 63 ? 8.742 18.891 23.328 1 59.69 63 ASP B C 1
ATOM 1523 O O . ASP B 1 63 ? 9.07 19.25 24.469 1 59.69 63 ASP B O 1
ATOM 1527 N N . SER B 1 64 ? 8.531 17.641 22.812 1 55.44 64 SER B N 1
ATOM 1528 C CA . SER B 1 64 ? 8.945 16.578 23.719 1 55.44 64 SER B CA 1
ATOM 1529 C C . SER B 1 64 ? 10.469 16.516 23.859 1 55.44 64 SER B C 1
ATOM 1531 O O . SER B 1 64 ? 11 15.75 24.656 1 55.44 64 SER B O 1
ATOM 1533 N N . HIS B 1 65 ? 11.211 16.812 22.969 1 54.78 65 HIS B N 1
ATOM 1534 C CA . HIS B 1 65 ? 12.617 16.906 23.344 1 54.78 65 HIS B CA 1
ATOM 1535 C C . HIS B 1 65 ? 12.766 17.391 24.781 1 54.78 65 HIS B C 1
ATOM 1537 O O . HIS B 1 65 ? 13.695 16.969 25.484 1 54.78 65 HIS B O 1
ATOM 1543 N N . SER B 1 66 ? 12.016 18.312 25.156 1 49.62 66 SER B N 1
ATOM 1544 C CA . SER B 1 66 ? 12.18 18.5 26.594 1 49.62 66 SER B CA 1
ATOM 1545 C C . SER B 1 66 ? 11.562 17.344 27.375 1 49.62 66 SER B C 1
ATOM 1547 O O . SER B 1 66 ? 12.086 16.938 28.422 1 49.62 66 SER B O 1
ATOM 1549 N N . THR B 1 67 ? 10.414 16.844 27.016 1 47.91 67 THR B N 1
ATOM 1550 C CA . THR B 1 67 ? 9.742 15.867 27.859 1 47.91 67 THR B CA 1
ATOM 1551 C C . THR B 1 67 ? 9.953 14.453 27.328 1 47.91 67 THR B C 1
ATOM 1553 O O . THR B 1 67 ? 9.969 13.492 28.094 1 47.91 67 THR B O 1
ATOM 1556 N N . TYR B 1 68 ? 9.891 14.109 26.031 1 52.19 68 TYR B N 1
ATOM 1557 C CA . TYR B 1 68 ? 10.094 12.734 25.609 1 52.19 68 TYR B CA 1
ATOM 1558 C C . TYR B 1 68 ? 11.578 12.43 25.438 1 52.19 68 TYR B C 1
ATOM 1560 O O . TYR B 1 68 ? 12.148 12.672 24.359 1 52.19 68 TYR B O 1
ATOM 1568 N N . THR B 1 69 ? 12.344 12.648 26.312 1 53.44 69 THR B N 1
ATOM 1569 C CA . THR B 1 69 ? 13.781 12.492 26.5 1 53.44 69 THR B CA 1
ATOM 1570 C C . THR B 1 69 ? 14.227 11.07 26.172 1 53.44 69 THR B C 1
ATOM 1572 O O . THR B 1 69 ? 15.398 10.836 25.859 1 53.44 69 THR B O 1
ATOM 1575 N N . THR B 1 70 ? 13.312 10.008 26.297 1 59.28 70 THR B N 1
ATOM 1576 C CA . THR B 1 70 ? 13.766 8.617 26.219 1 59.28 70 THR B CA 1
ATOM 1577 C C . THR B 1 70 ? 12.969 7.852 25.156 1 59.28 70 THR B C 1
ATOM 1579 O O . THR B 1 70 ? 11.805 8.164 24.906 1 59.28 70 THR B O 1
ATOM 1582 N N . ALA B 1 71 ? 13.688 7.012 24.453 1 61.12 71 ALA B N 1
ATOM 1583 C CA . ALA B 1 71 ? 13.125 6 23.562 1 61.12 71 ALA B CA 1
ATOM 1584 C C . ALA B 1 71 ? 11.805 5.469 24.109 1 61.12 71 ALA B C 1
ATOM 1586 O O . ALA B 1 71 ? 10.875 5.191 23.344 1 61.12 71 ALA B O 1
ATOM 1587 N N . ASN B 1 72 ? 11.734 5.508 25.297 1 67 72 ASN B N 1
ATOM 1588 C CA . ASN B 1 72 ? 10.562 4.973 25.969 1 67 72 ASN B CA 1
ATOM 1589 C C . ASN B 1 72 ? 9.359 5.906 25.844 1 67 72 ASN B C 1
ATOM 1591 O O . ASN B 1 72 ? 8.227 5.445 25.688 1 67 72 ASN B O 1
ATOM 1595 N N . GLU B 1 73 ? 9.633 7.102 25.875 1 64.25 73 GLU B N 1
ATOM 1596 C CA . GLU B 1 73 ? 8.539 8.055 25.766 1 64.25 73 GLU B CA 1
ATOM 1597 C C . GLU B 1 73 ? 7.977 8.102 24.344 1 64.25 73 GLU B C 1
ATOM 1599 O O . GLU B 1 73 ? 6.762 8.211 24.156 1 64.25 73 GLU B O 1
ATOM 1604 N N . LEU B 1 74 ? 8.844 8.023 23.5 1 62.91 74 LEU B N 1
ATOM 1605 C CA . LEU B 1 74 ? 8.43 7.953 22.109 1 62.91 74 LEU B CA 1
ATOM 1606 C C . LEU B 1 74 ? 7.59 6.707 21.859 1 62.91 74 LEU B C 1
ATOM 1608 O O . LEU B 1 74 ? 6.57 6.77 21.156 1 62.91 74 LEU B O 1
ATOM 1612 N N . ARG B 1 75 ? 8.062 5.75 22.422 1 66.12 75 ARG B N 1
ATOM 1613 C CA . ARG B 1 75 ? 7.324 4.5 22.297 1 66.12 75 ARG B CA 1
ATOM 1614 C C . ARG B 1 75 ? 5.922 4.637 22.891 1 66.12 75 ARG B C 1
ATOM 1616 O O . ARG B 1 75 ? 4.945 4.184 22.297 1 66.12 75 ARG B O 1
ATOM 1623 N N . ARG B 1 76 ? 5.879 5.227 23.984 1 67.5 76 ARG B N 1
ATOM 1624 C CA . ARG B 1 76 ? 4.586 5.398 24.656 1 67.5 76 ARG B CA 1
ATOM 1625 C C . ARG B 1 76 ? 3.656 6.273 23.812 1 67.5 76 ARG B C 1
ATOM 1627 O O . ARG B 1 76 ? 2.453 6.012 23.75 1 67.5 76 ARG B O 1
ATOM 1634 N N . TYR B 1 77 ? 4.238 7.195 23.312 1 63.78 77 TYR B N 1
ATOM 1635 C CA . TYR B 1 77 ? 3.453 8.086 22.469 1 63.78 77 TYR B CA 1
ATOM 1636 C C . TYR B 1 77 ? 2.92 7.352 21.234 1 63.78 77 TYR B C 1
ATOM 1638 O O . TYR B 1 77 ? 1.73 7.438 20.922 1 63.78 77 TYR B O 1
ATOM 1646 N N . LEU B 1 78 ? 3.822 6.629 20.641 1 63.75 78 LEU B N 1
ATOM 1647 C CA . LEU B 1 78 ? 3.424 5.867 19.453 1 63.75 78 LEU B CA 1
ATOM 1648 C C . LEU B 1 78 ? 2.336 4.855 19.812 1 63.75 78 LEU B C 1
ATOM 1650 O O . LEU B 1 78 ? 1.377 4.684 19.047 1 63.75 78 LEU B O 1
ATOM 1654 N N . LEU B 1 79 ? 2.592 4.367 20.906 1 64.31 79 LEU B N 1
ATOM 1655 C CA . LEU B 1 79 ? 1.628 3.369 21.359 1 64.31 79 LEU B CA 1
ATOM 1656 C C . LEU B 1 79 ? 0.279 4.016 21.656 1 64.31 79 LEU B C 1
ATOM 1658 O O . LEU B 1 79 ? -0.77 3.428 21.391 1 64.31 79 LEU B O 1
ATOM 1662 N N . SER B 1 80 ? 0.351 5.137 22.281 1 64.88 80 SER B N 1
ATOM 1663 C CA . SER B 1 80 ? -0.887 5.84 22.594 1 64.88 80 SER B CA 1
ATOM 1664 C C . SER B 1 80 ? -1.614 6.273 21.328 1 64.88 80 SER B C 1
ATOM 1666 O O . SER B 1 80 ? -2.844 6.207 21.266 1 64.88 80 SER B O 1
ATOM 1668 N N . GLU B 1 81 ? -0.828 6.738 20.453 1 62.28 81 GLU B N 1
ATOM 1669 C CA . GLU B 1 81 ? -1.415 7.18 19.188 1 62.28 81 GLU B CA 1
ATOM 1670 C C . GLU B 1 81 ? -1.979 6 18.406 1 62.28 81 GLU B C 1
ATOM 1672 O O . GLU B 1 81 ? -3.025 6.117 17.766 1 62.28 81 GLU B O 1
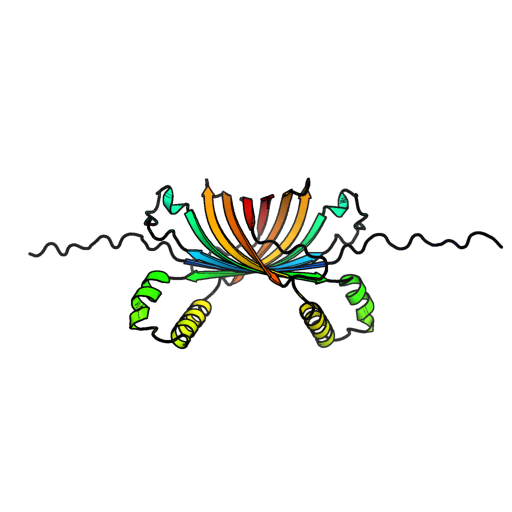ATOM 1677 N N . PHE B 1 82 ? -1.157 5.02 18.516 1 63.22 82 PHE B N 1
ATOM 1678 C CA . PHE B 1 82 ? -1.637 3.797 17.875 1 63.22 82 PHE B CA 1
ATOM 1679 C C . PHE B 1 82 ? -2.887 3.279 18.578 1 63.22 82 PHE B C 1
ATOM 1681 O O . PHE B 1 82 ? -3.73 2.631 17.953 1 63.22 82 PHE B O 1
ATOM 1688 N N . LYS B 1 83 ? -2.801 3.631 19.859 1 60.25 83 LYS B N 1
ATOM 1689 C CA . LYS B 1 83 ? -3.982 3.273 20.641 1 60.25 83 LYS B CA 1
ATOM 1690 C C . LYS B 1 83 ? -5.184 4.133 20.25 1 60.25 83 LYS B C 1
ATOM 1692 O O . LYS B 1 83 ? -6.328 3.781 20.547 1 60.25 83 LYS B O 1
ATOM 1697 N N . GLY B 1 84 ? -4.859 5.18 19.656 1 67.19 84 GLY B N 1
ATOM 1698 C CA . GLY B 1 84 ? -6.07 5.816 19.156 1 67.19 84 GLY B CA 1
ATOM 1699 C C . GLY B 1 84 ? -6.859 4.941 18.203 1 67.19 84 GLY B C 1
ATOM 1700 O O . GLY B 1 84 ? -6.523 3.773 18 1 67.19 84 GLY B O 1
ATOM 1701 N N . LYS B 1 85 ? -8.141 5.285 17.875 1 74.5 85 LYS B N 1
ATOM 1702 C CA . LYS B 1 85 ? -9.055 4.438 17.125 1 74.5 85 LYS B CA 1
ATOM 1703 C C . LYS B 1 85 ? -8.734 4.48 15.625 1 74.5 85 LYS B C 1
ATOM 1705 O O . LYS B 1 85 ? -9.234 5.348 14.906 1 74.5 85 LYS B O 1
ATOM 1710 N N . PRO B 1 86 ? -7.77 3.633 15.234 1 83.62 86 PRO B N 1
ATOM 1711 C CA . PRO B 1 86 ? -7.504 3.602 13.797 1 83.62 86 PRO B CA 1
ATOM 1712 C C . PRO B 1 86 ? -8.734 3.209 12.977 1 83.62 86 PRO B C 1
ATOM 1714 O O . PRO B 1 86 ? -9.633 2.543 13.492 1 83.62 86 PRO B O 1
ATOM 1717 N N . ARG B 1 87 ? -8.844 3.77 11.773 1 90.06 87 ARG B N 1
ATOM 1718 C CA . ARG B 1 87 ? -9.781 3.234 10.797 1 90.06 87 ARG B CA 1
ATOM 1719 C C . ARG B 1 87 ? -9.227 1.974 10.141 1 90.06 87 ARG B C 1
ATOM 1721 O O . ARG B 1 87 ? -8.039 1.906 9.82 1 90.06 87 ARG B O 1
ATOM 1728 N N . THR B 1 88 ? -10.039 1.039 10.047 1 93 88 THR B N 1
ATOM 1729 C CA . THR B 1 88 ? -9.609 -0.205 9.414 1 93 88 THR B CA 1
ATOM 1730 C C . THR B 1 88 ? -10.562 -0.592 8.289 1 93 88 THR B C 1
ATOM 1732 O O . THR B 1 88 ? -11.758 -0.276 8.336 1 93 88 THR B O 1
ATOM 1735 N N . VAL B 1 89 ? -10.023 -1.274 7.281 1 95.31 89 VAL B N 1
ATOM 1736 C CA . VAL B 1 89 ? -10.797 -1.72 6.125 1 95.31 89 VAL B CA 1
ATOM 1737 C C . VAL B 1 89 ? -10.375 -3.133 5.734 1 95.31 89 VAL B C 1
ATOM 1739 O O . VAL B 1 89 ? -9.18 -3.441 5.691 1 95.31 89 VAL B O 1
ATOM 1742 N N . LEU B 1 90 ? -11.344 -3.98 5.602 1 97.12 90 LEU B N 1
ATOM 1743 C CA . LEU B 1 90 ? -11.172 -5.281 4.961 1 97.12 90 LEU B CA 1
ATOM 1744 C C . LEU B 1 90 ? -11.719 -5.266 3.537 1 97.12 90 LEU B C 1
ATOM 1746 O O . LEU B 1 90 ? -12.789 -4.711 3.285 1 97.12 90 LEU B O 1
ATOM 1750 N N . GLY B 1 91 ? -10.93 -5.859 2.633 1 97.69 91 GLY B N 1
ATOM 1751 C CA . GLY B 1 91 ? -11.422 -5.836 1.267 1 97.69 91 GLY B CA 1
ATOM 1752 C C . GLY B 1 91 ? -10.906 -6.98 0.421 1 97.69 91 GLY B C 1
ATOM 1753 O O . GLY B 1 91 ? -10.078 -7.773 0.881 1 97.69 91 GLY B O 1
ATOM 1754 N N . MET B 1 92 ? -11.445 -7.152 -0.708 1 97.75 92 MET B N 1
ATOM 1755 C CA . MET B 1 92 ? -11.039 -8.094 -1.751 1 97.75 92 MET B CA 1
ATOM 1756 C C . MET B 1 92 ? -11.195 -7.465 -3.133 1 97.75 92 MET B C 1
ATOM 1758 O O . MET B 1 92 ? -11.984 -6.539 -3.316 1 97.75 92 MET B O 1
ATOM 1762 N N . GLY B 1 93 ? -10.375 -8.031 -4.051 1 97.44 93 GLY B N 1
ATOM 1763 C CA . GLY B 1 93 ? -10.453 -7.434 -5.375 1 97.44 93 GLY B CA 1
ATOM 1764 C C . GLY B 1 93 ? -9.703 -8.219 -6.43 1 97.44 93 GLY B C 1
ATOM 1765 O O . GLY B 1 93 ? -9.18 -9.305 -6.156 1 97.44 93 GLY B O 1
ATOM 1766 N N . VAL B 1 94 ? -9.766 -7.695 -7.613 1 95.69 94 VAL B N 1
ATOM 1767 C CA . VAL B 1 94 ? -9.039 -8.234 -8.758 1 95.69 94 VAL B CA 1
ATOM 1768 C C . VAL B 1 94 ? -8.047 -7.191 -9.273 1 95.69 94 VAL B C 1
ATOM 1770 O O . VAL B 1 94 ? -8.375 -6.008 -9.375 1 95.69 94 VAL B O 1
ATOM 1773 N N . VAL B 1 95 ? -6.906 -7.68 -9.516 1 95.25 95 VAL B N 1
ATOM 1774 C CA . VAL B 1 95 ? -5.867 -6.812 -10.062 1 95.25 95 VAL B CA 1
ATOM 1775 C C . VAL B 1 95 ? -5.52 -7.254 -11.484 1 95.25 95 VAL B C 1
ATOM 1777 O O . VAL B 1 95 ? -5.43 -8.453 -11.758 1 95.25 95 VAL B O 1
ATOM 1780 N N . PHE B 1 96 ? -5.434 -6.293 -12.328 1 93.5 96 PHE B N 1
ATOM 1781 C CA . PHE B 1 96 ? -4.996 -6.504 -13.703 1 93.5 96 PHE B CA 1
ATOM 1782 C C . PHE B 1 96 ? -3.709 -5.738 -13.984 1 93.5 96 PHE B C 1
ATOM 1784 O O . PHE B 1 96 ? -3.643 -4.527 -13.781 1 93.5 96 PHE B O 1
ATOM 1791 N N . ARG B 1 97 ? -2.715 -6.473 -14.352 1 91.56 97 ARG B N 1
ATOM 1792 C CA . ARG B 1 97 ? -1.458 -5.832 -14.727 1 91.56 97 ARG B CA 1
ATOM 1793 C C . ARG B 1 97 ? -1.271 -5.836 -16.234 1 91.56 97 ARG B C 1
ATOM 1795 O O . ARG B 1 97 ? -1.395 -6.879 -16.891 1 91.56 97 ARG B O 1
ATOM 1802 N N . PHE B 1 98 ? -0.904 -4.586 -16.703 1 88.19 98 PHE B N 1
ATOM 1803 C CA . PHE B 1 98 ? -0.759 -4.445 -18.156 1 88.19 98 PHE B CA 1
ATOM 1804 C C . PHE B 1 98 ? 0.588 -3.828 -18.5 1 88.19 98 PHE B C 1
ATOM 1806 O O . PHE B 1 98 ? 1 -2.838 -17.891 1 88.19 98 PHE B O 1
ATOM 1813 N N . ALA B 1 99 ? 1.255 -4.395 -19.531 1 84.06 99 ALA B N 1
ATOM 1814 C CA . ALA B 1 99 ? 2.498 -3.881 -20.094 1 84.06 99 ALA B CA 1
ATOM 1815 C C . ALA B 1 99 ? 3.588 -3.781 -19.031 1 84.06 99 ALA B C 1
ATOM 1817 O O . ALA B 1 99 ? 4.453 -2.904 -19.094 1 84.06 99 ALA B O 1
ATOM 1818 N N . GLY B 1 100 ? 3.486 -4.441 -17.969 1 80.88 100 GLY B N 1
ATOM 1819 C CA . GLY B 1 100 ? 4.527 -4.531 -16.953 1 80.88 100 GLY B CA 1
ATOM 1820 C C . GLY B 1 100 ? 4.539 -3.352 -16 1 80.88 100 GLY B C 1
ATOM 1821 O O . GLY B 1 100 ? 5.098 -3.438 -14.906 1 80.88 100 GLY B O 1
ATOM 1822 N N . ILE B 1 101 ? 3.961 -2.217 -16.406 1 85.94 101 ILE B N 1
ATOM 1823 C CA . ILE B 1 101 ? 4.148 -1.026 -15.578 1 85.94 101 ILE B CA 1
ATOM 1824 C C . ILE B 1 101 ? 2.793 -0.525 -15.078 1 85.94 101 ILE B C 1
ATOM 1826 O O . ILE B 1 101 ? 2.727 0.275 -14.141 1 85.94 101 ILE B O 1
ATOM 1830 N N . LEU B 1 102 ? 1.761 -1.015 -15.789 1 92.25 102 LEU B N 1
ATOM 1831 C CA . LEU B 1 102 ? 0.424 -0.541 -15.445 1 92.25 102 LEU B CA 1
ATOM 1832 C C . LEU B 1 102 ? -0.3 -1.547 -14.562 1 92.25 102 LEU B C 1
ATOM 1834 O O . LEU B 1 102 ? -0.203 -2.758 -14.781 1 92.25 102 LEU B O 1
ATOM 1838 N N . ARG B 1 103 ? -0.971 -1.022 -13.672 1 94.75 103 ARG B N 1
ATOM 1839 C CA . ARG B 1 103 ? -1.755 -1.868 -12.781 1 94.75 103 ARG B CA 1
ATOM 1840 C C . ARG B 1 103 ? -3.15 -1.292 -12.562 1 94.75 103 ARG B C 1
ATOM 1842 O O . ARG B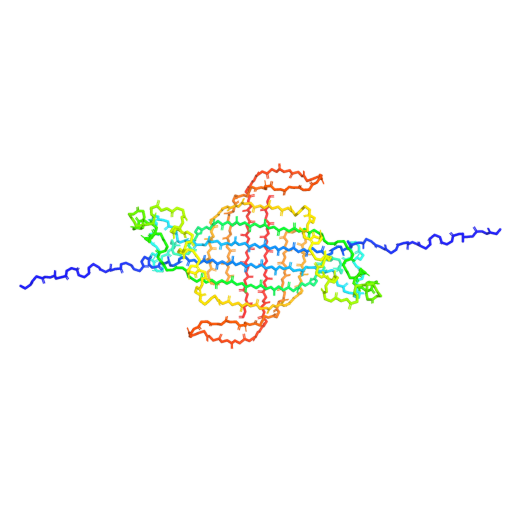 1 103 ? -3.297 -0.119 -12.211 1 94.75 103 ARG B O 1
ATOM 1849 N N . MET B 1 104 ? -4.152 -2.111 -12.82 1 96.75 104 MET B N 1
ATOM 1850 C CA . MET B 1 104 ? -5.531 -1.745 -12.516 1 96.75 104 MET B CA 1
ATOM 1851 C C . MET B 1 104 ? -6.105 -2.641 -11.422 1 96.75 104 MET B C 1
ATOM 1853 O O . MET B 1 104 ? -5.809 -3.836 -11.367 1 96.75 104 MET B O 1
ATOM 1857 N N . GLU B 1 105 ? -6.922 -2.018 -10.602 1 97.31 105 GLU B N 1
ATOM 1858 C CA . GLU B 1 105 ? -7.504 -2.812 -9.523 1 97.31 105 GLU B CA 1
ATOM 1859 C C . GLU B 1 105 ? -8.969 -2.453 -9.305 1 97.31 105 GLU B C 1
ATOM 1861 O O . GLU B 1 105 ? -9.352 -1.287 -9.414 1 97.31 105 GLU B O 1
ATOM 1866 N N . LEU B 1 106 ? -9.828 -3.398 -9.188 1 97.94 106 LEU B N 1
ATOM 1867 C CA . LEU B 1 106 ? -11.203 -3.293 -8.711 1 97.94 106 LEU B CA 1
ATOM 1868 C C . LEU B 1 106 ? -11.367 -3.967 -7.352 1 97.94 106 LEU B C 1
ATOM 1870 O O . LEU B 1 106 ? -11.164 -5.176 -7.227 1 97.94 106 LEU B O 1
ATOM 1874 N N . ASN B 1 107 ? -11.68 -3.189 -6.355 1 97.81 107 ASN B N 1
ATOM 1875 C CA . ASN B 1 107 ? -11.758 -3.697 -4.988 1 97.81 107 ASN B CA 1
ATOM 1876 C C . ASN B 1 107 ? -13.156 -3.514 -4.402 1 97.81 107 ASN B C 1
ATOM 1878 O O . ASN B 1 107 ? -13.828 -2.525 -4.695 1 97.81 107 ASN B O 1
ATOM 1882 N N . TYR B 1 108 ? -13.641 -4.418 -3.639 1 98.19 108 TYR B N 1
ATOM 1883 C CA . TYR B 1 108 ? -14.75 -4.246 -2.711 1 98.19 108 TYR B CA 1
ATOM 1884 C C . TYR B 1 108 ? -14.25 -4.043 -1.287 1 98.19 108 TYR B C 1
ATOM 1886 O O . TYR B 1 108 ? -13.562 -4.906 -0.736 1 98.19 108 TYR B O 1
ATOM 1894 N N . CYS B 1 109 ? -14.609 -2.961 -0.719 1 97 109 CYS B N 1
ATOM 1895 C CA . CYS B 1 109 ? -14.062 -2.564 0.575 1 97 109 CYS B CA 1
ATOM 1896 C C . CYS B 1 109 ? -15.156 -2.537 1.64 1 97 109 CYS B C 1
ATOM 1898 O O . CYS B 1 109 ? -16.25 -2.012 1.406 1 97 109 CYS B O 1
ATOM 1900 N N . LEU B 1 110 ? -14.812 -3.061 2.795 1 95.62 110 LEU B N 1
ATOM 1901 C CA . LEU B 1 110 ? -15.68 -3.084 3.969 1 95.62 110 LEU B CA 1
ATOM 1902 C C . LEU B 1 110 ? -15.016 -2.379 5.148 1 95.62 110 LEU B C 1
ATOM 1904 O O . LEU B 1 110 ? -14.188 -2.969 5.844 1 95.62 110 LEU B O 1
ATOM 1908 N N . PRO B 1 111 ? -15.406 -1.097 5.367 1 93.44 111 PRO B N 1
ATOM 1909 C CA . PRO B 1 111 ? -14.852 -0.438 6.555 1 93.44 111 PRO B CA 1
ATOM 1910 C C . PRO B 1 111 ? -15.25 -1.138 7.855 1 93.44 111 PRO B C 1
ATOM 1912 O O . PRO B 1 111 ? -16.422 -1.425 8.07 1 93.44 111 PRO B O 1
ATOM 1915 N N . LEU B 1 112 ? -14.32 -1.516 8.695 1 91.88 112 LEU B N 1
ATOM 1916 C CA . LEU B 1 112 ? -14.57 -2.254 9.93 1 91.88 112 LEU B CA 1
ATOM 1917 C C . LEU B 1 112 ? -14.586 -1.316 11.125 1 91.88 112 LEU B C 1
ATOM 1919 O O . LEU B 1 112 ? -15.352 -1.523 12.078 1 91.88 112 LEU B O 1
ATOM 1923 N N . THR B 1 113 ? -13.719 -0.448 11.242 1 85.88 113 THR B N 1
ATOM 1924 C CA . THR B 1 113 ? -13.672 0.543 12.312 1 85.88 113 THR B CA 1
ATOM 1925 C C . THR B 1 113 ? -13.562 1.953 11.734 1 85.88 113 THR B C 1
ATOM 1927 O O . THR B 1 113 ? -12.797 2.188 10.797 1 85.88 113 THR B O 1
ATOM 1930 N N . CYS B 1 114 ? -14.414 2.744 12.375 1 78.5 114 CYS B N 1
ATOM 1931 C CA . CYS B 1 114 ? -14.461 4.125 11.906 1 78.5 114 CYS B CA 1
ATOM 1932 C C . CYS B 1 114 ? -14.344 5.098 13.07 1 78.5 114 CYS B C 1
ATOM 1934 O O . CYS B 1 114 ? -14.547 4.719 14.227 1 78.5 114 CYS B O 1
ATOM 1936 N N . GLN B 1 115 ? -13.938 6.246 12.734 1 76.62 115 GLN B N 1
ATOM 1937 C CA . GLN B 1 115 ? -13.898 7.312 13.734 1 76.62 115 GLN B CA 1
ATOM 1938 C C . GLN B 1 115 ? -15.18 8.133 13.711 1 76.62 115 GLN B C 1
ATOM 1940 O O . GLN B 1 115 ? -15.898 8.148 12.711 1 76.62 115 GLN B O 1
ATOM 1945 N N . PRO B 1 116 ? -15.492 8.727 14.828 1 75.06 116 PRO B N 1
ATOM 1946 C CA . PRO B 1 116 ? -16.688 9.555 14.859 1 75.06 116 PRO B CA 1
ATOM 1947 C C . PRO B 1 116 ? -16.734 10.578 13.727 1 75.06 116 PRO B C 1
ATOM 1949 O O . PRO B 1 116 ? -15.734 11.234 13.438 1 75.06 116 PRO B O 1
ATOM 1952 N N . GLY B 1 117 ? -17.859 10.562 12.961 1 78.06 117 GLY B N 1
ATOM 1953 C CA . GLY B 1 117 ? -18 11.492 11.852 1 78.06 117 GLY B CA 1
ATOM 1954 C C . GLY B 1 117 ? -17.812 10.836 10.492 1 78.06 117 GLY B C 1
ATOM 1955 O O . GLY B 1 117 ? -18.156 11.422 9.461 1 78.06 117 GLY B O 1
ATOM 1956 N N . ASP B 1 118 ? -17.234 9.609 10.672 1 75.12 118 ASP B N 1
ATOM 1957 C CA . ASP B 1 118 ? -17.016 8.914 9.406 1 75.12 118 ASP B CA 1
ATOM 1958 C C . ASP B 1 118 ? -18.344 8.406 8.828 1 75.12 118 ASP B C 1
ATOM 1960 O O . ASP B 1 118 ? -19.234 8.016 9.57 1 75.12 118 ASP B O 1
ATOM 1964 N N . GLN B 1 119 ? -18.547 8.594 7.52 1 75.69 119 GLN B N 1
ATOM 1965 C CA . GLN B 1 119 ? -19.641 7.887 6.855 1 75.69 119 GLN B CA 1
ATOM 1966 C C . GLN B 1 119 ? -19.203 6.488 6.422 1 75.69 119 GLN B C 1
ATOM 1968 O O . GLN B 1 119 ? -18.328 6.34 5.578 1 75.69 119 GLN B O 1
ATOM 1973 N N . ILE B 1 120 ? -19.75 5.48 7.145 1 70.62 120 ILE B N 1
ATOM 1974 C CA . ILE B 1 120 ? -19.312 4.109 6.91 1 70.62 120 ILE B CA 1
ATOM 1975 C C . ILE B 1 120 ? -20.172 3.477 5.812 1 70.62 120 ILE B C 1
ATOM 1977 O O . ILE B 1 120 ? -21.391 3.377 5.945 1 70.62 120 ILE B O 1
ATOM 1981 N N . LYS B 1 121 ? -19.734 3.271 4.621 1 84.56 121 LYS B N 1
ATOM 1982 C CA . LYS B 1 121 ? -20.484 2.482 3.639 1 84.56 121 LYS B CA 1
ATOM 1983 C C . LYS B 1 121 ? -19.531 1.59 2.832 1 84.56 121 LYS B C 1
ATOM 1985 O O . LYS B 1 121 ? -18.516 2.055 2.318 1 84.56 121 LYS B O 1
ATOM 1990 N N . PRO B 1 122 ? -19.875 0.279 2.924 1 89.81 122 PRO B N 1
ATOM 1991 C CA . PRO B 1 122 ? -19.141 -0.584 1.997 1 89.81 122 PRO B CA 1
ATOM 1992 C C . PRO B 1 122 ? -19.312 -0.175 0.537 1 89.81 122 PRO B C 1
ATOM 1994 O O . PRO B 1 122 ? -20.297 0.481 0.195 1 89.81 122 PRO B O 1
ATOM 1997 N N . GLY B 1 123 ? -18.25 -0.443 -0.322 1 93.62 123 GLY B N 1
ATOM 1998 C CA . GLY B 1 123 ? -18.406 -0.12 -1.731 1 93.62 123 GLY B CA 1
ATOM 1999 C 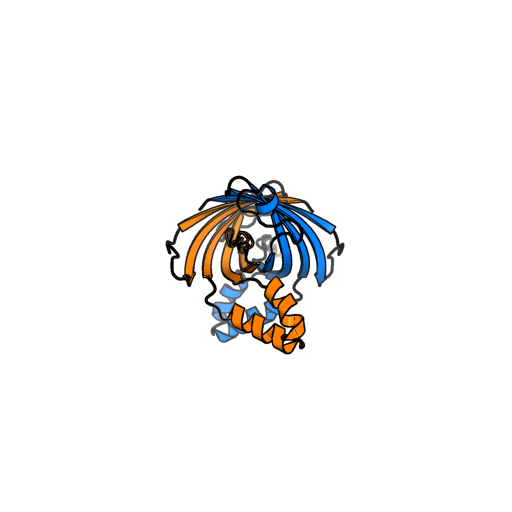C . GLY B 1 123 ? -17.234 -0.553 -2.578 1 93.62 123 GLY B C 1
ATOM 2000 O O . GLY B 1 123 ? -16.297 -1.188 -2.076 1 93.62 123 GLY B O 1
ATOM 2001 N N . PHE B 1 124 ? -17.484 -0.192 -3.885 1 96.81 124 PHE B N 1
ATOM 2002 C CA . PHE B 1 124 ? -16.453 -0.545 -4.859 1 96.81 124 PHE B CA 1
ATOM 2003 C C . PHE B 1 124 ? -15.453 0.586 -5.02 1 96.81 124 PHE B C 1
ATOM 2005 O O . PHE B 1 124 ? -15.812 1.763 -4.93 1 96.81 124 PHE B O 1
ATOM 2012 N N . ALA B 1 125 ? -14.234 0.195 -5.141 1 95.19 125 ALA B N 1
ATOM 2013 C CA . ALA B 1 125 ? -13.156 1.135 -5.426 1 95.19 125 ALA B CA 1
ATOM 2014 C C . ALA B 1 125 ? -12.352 0.693 -6.645 1 95.19 125 ALA B C 1
ATOM 2016 O O . ALA B 1 125 ? -12.055 -0.493 -6.805 1 95.19 125 ALA B O 1
ATOM 2017 N N . PHE B 1 126 ? -12.086 1.662 -7.465 1 97.06 126 PHE B N 1
ATOM 2018 C CA . PHE B 1 126 ? -11.281 1.417 -8.656 1 97.06 126 PHE B CA 1
ATOM 2019 C C . PHE B 1 126 ? -9.961 2.164 -8.578 1 97.06 126 PHE B C 1
ATOM 2021 O O . PHE B 1 126 ? -9.914 3.322 -8.164 1 97.06 126 PHE B O 1
ATOM 2028 N N . GLY B 1 127 ? -8.969 1.474 -8.953 1 95.25 127 GLY B N 1
ATOM 2029 C CA . GLY B 1 127 ? -7.656 2.094 -8.945 1 95.25 127 GLY B CA 1
ATOM 2030 C C . GLY B 1 127 ? -6.855 1.809 -10.203 1 95.25 127 GLY B C 1
ATOM 2031 O O . GLY B 1 127 ? -6.969 0.727 -10.781 1 95.25 127 GLY B O 1
ATOM 2032 N N . PHE B 1 128 ? -6.105 2.777 -10.531 1 95.69 128 PHE B N 1
ATOM 2033 C CA . PHE B 1 128 ? -5.137 2.709 -11.617 1 95.69 128 PHE B CA 1
ATOM 2034 C C . PHE B 1 128 ? -3.77 3.203 -11.148 1 95.69 128 PHE B C 1
ATOM 2036 O O . PHE B 1 128 ? -3.674 4.207 -10.445 1 95.69 128 PHE B O 1
ATOM 2043 N N . GLY B 1 129 ? -2.789 2.49 -11.547 1 94.31 129 GLY B N 1
ATOM 2044 C CA . GLY B 1 129 ? -1.456 2.92 -11.156 1 94.31 129 GLY B CA 1
ATOM 2045 C C . GLY B 1 129 ? -0.386 2.529 -12.156 1 94.31 129 GLY B C 1
ATOM 2046 O O . GLY B 1 129 ? -0.526 1.529 -12.867 1 94.31 129 GLY B O 1
ATOM 2047 N N . MET B 1 130 ? 0.616 3.348 -12.211 1 94.81 130 MET B N 1
ATOM 2048 C CA . MET B 1 130 ? 1.833 3.078 -12.969 1 94.81 130 MET B CA 1
ATOM 2049 C C . MET B 1 130 ? 3.07 3.234 -12.094 1 94.81 130 MET B C 1
ATOM 2051 O O . MET B 1 130 ? 3.146 4.156 -11.281 1 94.81 130 MET B O 1
ATOM 2055 N N . TYR B 1 131 ? 3.953 2.338 -12.266 1 91.19 131 TYR B N 1
ATOM 2056 C CA . TYR B 1 131 ? 5.172 2.391 -11.469 1 91.19 131 TYR B CA 1
ATOM 2057 C C . TYR B 1 131 ? 6.402 2.17 -12.336 1 91.19 131 TYR B C 1
ATOM 2059 O O . TYR B 1 131 ? 6.379 1.354 -13.266 1 91.19 131 TYR B O 1
ATOM 2067 N N . TYR B 1 132 ? 7.422 3.037 -12.055 1 89.5 132 TYR B N 1
ATOM 2068 C CA . TYR B 1 132 ? 8.719 2.875 -12.711 1 89.5 132 TYR B CA 1
ATOM 2069 C C . TYR B 1 132 ? 9.852 2.896 -11.695 1 89.5 132 TYR B C 1
ATOM 2071 O O . TYR B 1 132 ? 9.844 3.703 -10.766 1 89.5 132 TYR B O 1
ATOM 2079 N N . MET B 1 133 ? 10.703 1.934 -11.727 1 83.06 133 MET B N 1
ATOM 2080 C CA . MET B 1 133 ? 11.906 1.89 -10.898 1 83.06 133 MET B CA 1
ATOM 2081 C C . MET B 1 133 ? 13.148 1.707 -11.758 1 83.06 133 MET B C 1
ATOM 2083 O O . MET B 1 133 ? 13.07 1.146 -12.859 1 83.06 133 MET B O 1
#

pLDDT: mean 75.37, std 20.09, range [26.72, 98.19]

Sequence (266 aa):
MPVSNSSPSSPIGADAFWLAGAHLYTPLPYWGAEDGSFSGQFRLHGFFLAGSTLERPIQKLIDSHSTYTTANELRRYLLSEFKGKPRTVLGMGVVFRFAGILRMELNYCLPLTCQPGDQIKPGFAFGFGMYYMMPVSNSSPSSPIGADAFWLAGAHLYTPLPYWGAEDGSFSGQFRLHGFFLAGSTLERPIQKLIDSHSTYTTANELRRYLLSEFKGKPRTVLGMGVVFRFAGILRMELNYCLPLTCQPGDQIKPGFAFGFGMYYM

Organism: Schistosoma japonicum (NCBI:txid6182)

InterPro domains:
  IPR000184 Bacterial surface antigen (D15) [PF01103] (9-129)

Solvent-accessible surface area (backbone atoms only — not comparable to full-atom values): 14058 Å² total; per-residue (Å²): 130,85,81,75,75,72,66,74,75,63,66,60,63,56,46,23,33,36,41,36,39,40,37,40,37,31,51,45,85,87,41,66,36,40,82,87,38,80,58,43,36,36,30,33,33,41,36,42,38,36,31,41,76,34,76,54,51,63,59,46,49,61,58,17,55,74,68,44,71,42,78,62,45,50,47,50,48,50,49,50,56,62,59,40,77,44,33,29,34,41,34,39,34,42,34,39,54,44,92,88,35,34,37,36,35,46,31,44,39,37,69,72,37,71,46,94,87,60,83,85,67,69,45,62,33,40,36,39,33,38,53,50,111,141,85,80,79,76,72,66,78,70,78,67,71,74,64,44,25,34,37,41,34,38,39,37,39,37,31,50,46,84,88,43,60,30,44,82,88,37,79,58,43,36,36,31,34,33,42,36,40,38,36,31,42,76,33,78,53,53,61,58,45,49,60,59,17,53,74,68,45,72,43,78,62,42,52,47,49,48,52,48,50,56,61,59,39,77,44,32,29,34,40,33,38,33,42,34,40,52,44,94,88,34,34,36,37,35,45,31,43,39,37,68,74,36,71,47,94,87,58,83,86,68,66,45,60,33,41,37,38,34,37,54,48,110

Radius of gyration: 22.92 Å; Cα contacts (8 Å, |Δi|>4): 515; chains: 2; bounding box: 41×101×50 Å

Secondary structure (DSSP, 8-state):
----------S----EEEEEEEEEEEE-SSS---TTSGGGGEEEEEEEEEEEEESSHHHHHHHHHHH--SHHHHHHHHHHHHHS--EEEEEEEEEEEETTTEEEEEEEEEEEE--TT-----EEEEEEEEEE-/---------------EEEEEEEEEEEE-SSS---TTSGGGGEEEEEEEEEEEEESSHHHHHHHHHHH--SHHHHHHHHHHHHHS--EEEEEEEEEEEETTTEEEEEEEEEEEE--TT-----EEEEEEEEEE-

Nearest PDB structures (foldseek):
  5ldv-assembly1_A  TM=4.718E-01  e=8.504E-01  Campylobacter jejuni
  5o68-assembly3_I  TM=4.031E-01  e=9.047E-01  Pseudomonas sp. UK4
  5eo6-assembly1_A  TM=3.096E-01  e=7.064E-01  Acinetobacter baumannii
  3ejo-assembly1_A  TM=4.124E-01  e=2.754E+00  Leishmania donovani
  5xll-assembly1_A  TM=2.547E-01  e=7.879E+00  Mycobacterium tuberculosis H37Rv

Foldseek 3Di:
DDPPPVVVPPVPFPWDKDKDKDKDKDADDPDPLPDPDQSVQKIKMKMKMKMDTHTPVVVCVVVCVVPVVDPVSVVVVVVVRVPPFIKMKIKIWMWGDDPNFKIKIKMWIATDTDDPPDDGDTDIDIDIDGDDD/DDDPCPVPPDDDFPWDKDKDKDKDKDADDPDPLPDPDQSVQKIKMKMKMKMDTHTPVVVCVVVCVVPCVDPVSVVVSVVVRVVPFIKMKIKIWMWGDDPNFKIKIKMWIATDTDDPPDDGDTDIDIDIDGDDD